Protein AF-A0A2G8XLL9-F1 (afdb_monomer)

Foldseek 3Di:
DDDQPAEFEFPAAAEDEADPVRQKHKYAYFPQQQDKPPPDFQWWAFDPVSPDIDGPVVVVFQKTKDKDFQPQDPVSDQLVPDPDRDRSGGIMMMMGTPDQAQAKTKTKMKRFDDDDDDDPDDDPPRRIHIYMYIRHHDDPDPDDDDPPPPPPPPDDDDDDDDDDDDDDDDYDDDDDDDD

Nearest PDB structures (foldseek):
  2wnk-assembly1_A  TM=8.299E-01  e=1.749E-07  Toxoplasma gondii RH
  4ncd-assembly1_A  TM=4.821E-01  e=9.951E-02  Escherichia coli P0301867.5
  4y2o-assembly1_A  TM=5.432E-01  e=2.900E-01  Escherichia coli ETEC H10407
  5zmj-assembly1_H  TM=3.444E-01  e=6.279E-01  Homo sapiens
  8gbx-assembly1_H  TM=3.142E-01  e=2.187E+00  Homo sapiens

Structure (mmCIF, N/CA/C/O backbone):
data_AF-A0A2G8XLL9-F1
#
_entry.id   AF-A0A2G8XLL9-F1
#
loop_
_atom_site.group_PDB
_atom_site.id
_atom_site.type_symbol
_atom_site.label_atom_id
_atom_site.label_alt_id
_atom_site.label_comp_id
_atom_site.label_asym_id
_atom_site.label_entity_id
_atom_site.label_seq_id
_atom_site.pdbx_PDB_ins_code
_atom_site.Cartn_x
_atom_site.Cartn_y
_atom_site.Cartn_z
_atom_site.occupancy
_atom_site.B_iso_or_equiv
_atom_site.auth_seq_id
_atom_site.auth_comp_id
_atom_site.auth_asym_id
_atom_site.auth_atom_id
_atom_site.pdbx_PDB_model_num
ATOM 1 N N . MET A 1 1 ? 16.300 10.369 9.093 1.00 34.97 1 MET A N 1
ATOM 2 C CA . MET A 1 1 ? 15.866 10.029 7.722 1.00 34.97 1 MET A CA 1
ATOM 3 C C . MET A 1 1 ? 15.146 8.696 7.801 1.00 34.97 1 MET A C 1
ATOM 5 O O . MET A 1 1 ? 15.740 7.753 8.305 1.00 34.97 1 MET A O 1
ATOM 9 N N . ALA A 1 2 ? 13.865 8.642 7.437 1.00 40.03 2 ALA A N 1
ATOM 10 C CA . ALA A 1 2 ? 13.130 7.381 7.370 1.00 40.03 2 ALA A CA 1
ATOM 11 C C . ALA A 1 2 ? 13.399 6.756 5.997 1.00 40.03 2 ALA A C 1
ATOM 13 O O . ALA A 1 2 ? 13.104 7.373 4.976 1.00 40.03 2 ALA A O 1
ATOM 14 N N . PHE A 1 3 ? 14.018 5.580 5.975 1.00 47.16 3 PHE A N 1
ATOM 15 C CA . PHE A 1 3 ? 14.201 4.809 4.750 1.00 47.16 3 PHE A CA 1
ATOM 16 C C . PHE A 1 3 ? 12.888 4.085 4.438 1.00 47.16 3 PHE A C 1
ATOM 18 O O . PHE A 1 3 ? 12.332 3.430 5.317 1.00 47.16 3 PHE A O 1
ATOM 25 N N . VAL A 1 4 ? 12.387 4.203 3.207 1.00 62.12 4 VAL A N 1
ATOM 26 C CA . VAL A 1 4 ? 11.278 3.370 2.720 1.00 62.12 4 VAL A CA 1
ATOM 27 C C . VAL A 1 4 ? 11.838 1.965 2.502 1.00 62.12 4 VAL A C 1
ATOM 29 O O . VAL A 1 4 ? 12.578 1.737 1.548 1.00 62.12 4 VAL A O 1
ATOM 32 N N . THR A 1 5 ? 11.552 1.037 3.414 1.00 71.44 5 THR A N 1
ATOM 33 C CA . THR A 1 5 ? 12.037 -0.355 3.339 1.00 71.44 5 THR A CA 1
ATOM 34 C C . THR A 1 5 ? 11.135 -1.254 2.499 1.00 71.44 5 THR A C 1
ATOM 36 O O . THR A 1 5 ? 11.551 -2.324 2.058 1.00 71.44 5 THR A O 1
ATOM 39 N N . ASP A 1 6 ? 9.907 -0.809 2.256 1.00 89.94 6 ASP A N 1
ATOM 40 C CA . ASP A 1 6 ? 8.856 -1.600 1.638 1.00 89.94 6 ASP A CA 1
ATOM 41 C C . ASP A 1 6 ? 8.817 -1.351 0.126 1.00 89.94 6 ASP A C 1
ATOM 43 O O . ASP A 1 6 ? 8.058 -0.532 -0.388 1.00 89.94 6 ASP A O 1
ATOM 47 N N . VAL A 1 7 ? 9.696 -2.047 -0.595 1.00 91.81 7 VAL A N 1
ATOM 48 C CA . VAL A 1 7 ? 9.767 -2.011 -2.063 1.00 91.81 7 VAL A CA 1
ATOM 49 C C . VAL A 1 7 ? 9.144 -3.284 -2.637 1.00 91.81 7 VAL A C 1
ATOM 51 O O . VAL A 1 7 ? 9.569 -4.386 -2.287 1.00 91.81 7 VAL A O 1
ATOM 54 N N . CYS A 1 8 ? 8.138 -3.136 -3.502 1.00 92.88 8 CYS A N 1
ATOM 55 C CA . CYS A 1 8 ? 7.451 -4.244 -4.169 1.00 92.88 8 CYS A CA 1
ATOM 56 C C . CYS A 1 8 ? 8.083 -4.503 -5.548 1.00 92.88 8 CYS A C 1
ATOM 58 O O . CYS A 1 8 ? 8.001 -3.650 -6.432 1.00 92.88 8 CYS A O 1
ATOM 60 N N . THR A 1 9 ? 8.697 -5.673 -5.726 1.00 91.50 9 THR A N 1
ATOM 61 C CA . THR A 1 9 ? 9.384 -6.111 -6.958 1.00 91.50 9 THR A CA 1
ATOM 62 C C . THR A 1 9 ? 8.634 -7.280 -7.578 1.00 91.50 9 THR A C 1
ATOM 64 O O . THR A 1 9 ? 8.089 -8.110 -6.848 1.00 91.50 9 THR A O 1
ATOM 67 N N . ILE A 1 10 ? 8.601 -7.385 -8.907 1.00 88.94 10 ILE A N 1
ATOM 68 C CA . ILE A 1 10 ? 7.834 -8.431 -9.594 1.00 88.94 10 ILE A CA 1
ATOM 69 C C . ILE A 1 10 ? 8.186 -9.832 -9.092 1.00 88.94 10 ILE A C 1
ATOM 71 O O . ILE A 1 10 ? 9.351 -10.222 -9.023 1.00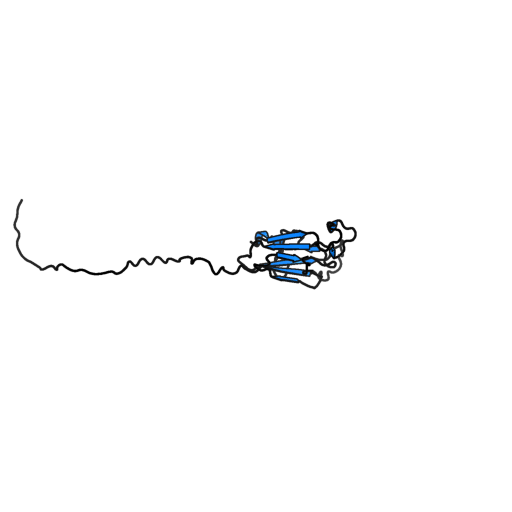 88.94 10 ILE A O 1
ATOM 75 N N . GLY A 1 11 ? 7.154 -10.620 -8.775 1.00 86.06 11 GLY A N 1
ATOM 76 C CA . GLY A 1 11 ? 7.318 -11.974 -8.244 1.00 86.06 11 GLY A CA 1
ATOM 77 C C . GLY A 1 11 ? 7.828 -12.032 -6.799 1.00 86.06 11 GLY A C 1
ATOM 78 O O . GLY A 1 11 ? 8.076 -13.128 -6.297 1.00 86.06 11 GLY A O 1
ATOM 79 N N . ASN A 1 12 ? 7.979 -10.888 -6.122 1.00 90.25 12 ASN A N 1
ATOM 80 C CA . ASN A 1 12 ? 8.308 -10.792 -4.702 1.00 90.25 12 ASN A CA 1
ATOM 81 C C . ASN A 1 12 ? 7.227 -10.016 -3.944 1.00 90.25 12 ASN A C 1
ATOM 83 O O . ASN A 1 12 ? 7.410 -8.851 -3.591 1.00 90.25 12 ASN A O 1
ATOM 87 N N . ASP A 1 13 ? 6.112 -10.691 -3.672 1.00 92.56 13 ASP A N 1
ATOM 88 C CA . ASP A 1 13 ? 5.021 -10.135 -2.875 1.00 92.56 13 ASP A CA 1
ATOM 89 C C . ASP A 1 13 ? 5.508 -9.643 -1.504 1.00 92.56 13 ASP A C 1
ATOM 91 O O . ASP A 1 13 ? 6.376 -10.240 -0.855 1.00 92.56 13 ASP A O 1
ATOM 95 N N . LYS A 1 14 ? 4.900 -8.553 -1.039 1.00 94.38 14 LYS A N 1
ATOM 96 C CA . LYS A 1 14 ? 5.156 -7.946 0.266 1.00 94.38 14 LYS A CA 1
ATOM 97 C C . LYS A 1 14 ? 3.905 -7.991 1.121 1.00 94.38 14 LYS A C 1
ATOM 99 O O . LYS A 1 14 ? 2.775 -7.986 0.636 1.00 94.38 14 LYS A O 1
ATOM 104 N N . SER A 1 15 ? 4.099 -8.055 2.429 1.00 95.12 15 SER A N 1
ATOM 105 C CA . SER A 1 15 ? 3.001 -8.038 3.385 1.00 95.12 15 SER A CA 1
ATOM 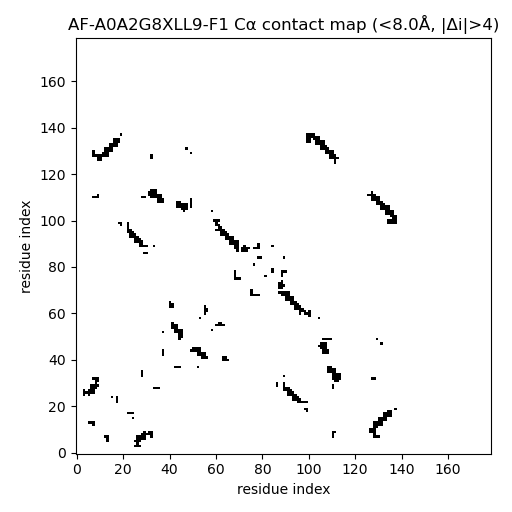106 C C . SER A 1 15 ? 3.426 -7.301 4.639 1.00 95.12 15 SER A C 1
ATOM 108 O O . SER A 1 15 ? 4.492 -7.566 5.190 1.00 95.12 15 SER A O 1
ATOM 110 N N . VAL A 1 16 ? 2.573 -6.394 5.095 1.00 95.25 16 VAL A N 1
ATOM 111 C CA . VAL A 1 16 ? 2.769 -5.617 6.317 1.00 95.25 16 VAL A CA 1
ATOM 112 C C . VAL A 1 16 ? 1.528 -5.719 7.191 1.00 95.25 16 VAL A C 1
ATOM 114 O O . VAL A 1 16 ? 0.411 -5.877 6.701 1.00 95.25 16 VAL A O 1
ATOM 117 N N . THR A 1 17 ? 1.714 -5.631 8.504 1.00 95.56 17 THR A N 1
ATOM 118 C CA . THR A 1 17 ? 0.608 -5.575 9.465 1.00 95.56 17 THR A CA 1
ATOM 119 C C . THR A 1 17 ? 0.722 -4.294 10.271 1.00 95.56 17 THR A C 1
ATOM 121 O O . THR A 1 17 ? 1.729 -4.068 10.943 1.00 95.56 17 THR A O 1
ATOM 124 N N . LEU A 1 18 ? -0.308 -3.453 10.195 1.00 94.56 18 LEU A N 1
ATOM 125 C CA . LEU A 1 18 ? -0.380 -2.222 10.976 1.00 94.56 18 LEU A CA 1
ATOM 126 C C . LEU A 1 18 ? -0.652 -2.539 12.447 1.00 94.56 18 LEU A C 1
ATOM 128 O O . LEU A 1 18 ? -1.086 -3.632 12.805 1.00 94.56 18 LEU A O 1
ATOM 132 N N . ASN A 1 19 ? -0.420 -1.573 13.324 1.00 90.50 19 ASN A N 1
ATOM 133 C CA . ASN A 1 19 ? -0.784 -1.683 14.733 1.00 90.50 19 ASN A CA 1
ATOM 134 C C . ASN A 1 19 ? -1.131 -0.304 15.310 1.00 90.50 19 ASN A C 1
ATOM 136 O O . ASN A 1 19 ? -1.100 0.701 14.607 1.00 90.50 19 ASN A O 1
ATOM 140 N N . SER A 1 20 ? -1.478 -0.248 16.597 1.00 84.94 20 SER A N 1
ATOM 141 C CA . SER A 1 20 ? -1.877 1.000 17.262 1.00 84.94 20 SER A CA 1
ATOM 142 C C . SER A 1 20 ? -0.764 2.048 17.350 1.00 84.94 20 SER A C 1
ATOM 144 O O . SER A 1 20 ? -1.063 3.225 17.507 1.00 84.94 20 SER A O 1
ATOM 146 N N . THR A 1 21 ? 0.500 1.630 17.281 1.00 85.94 21 THR A N 1
ATOM 147 C CA . THR A 1 21 ? 1.680 2.505 17.374 1.00 85.94 21 THR A CA 1
ATOM 148 C C . THR A 1 21 ? 2.235 2.864 15.990 1.00 85.94 21 THR A C 1
ATOM 150 O O . THR A 1 21 ? 2.879 3.894 15.829 1.00 85.94 21 THR A O 1
ATOM 153 N N . SER A 1 22 ? 1.972 2.027 14.984 1.00 88.25 22 SER A N 1
ATOM 154 C CA . SER A 1 22 ? 2.314 2.233 13.576 1.00 88.25 22 SER A CA 1
ATOM 155 C C . SER A 1 22 ? 1.077 1.975 12.723 1.00 88.25 22 SER A C 1
ATOM 157 O O . SER A 1 22 ? 0.888 0.896 12.157 1.00 88.25 22 SER A O 1
ATOM 159 N N . ASN A 1 23 ? 0.209 2.980 12.667 1.00 92.81 23 ASN A N 1
ATOM 160 C CA . ASN A 1 23 ? -1.056 2.986 11.931 1.00 92.81 23 ASN A CA 1
ATOM 161 C C . ASN A 1 23 ? -0.888 3.366 10.447 1.00 92.81 23 ASN A C 1
ATOM 163 O O . ASN A 1 23 ? -1.877 3.578 9.747 1.00 92.81 23 ASN A O 1
ATOM 167 N N . LYS A 1 24 ? 0.355 3.465 9.974 1.00 93.94 24 LYS A N 1
ATOM 168 C CA . LYS A 1 24 ? 0.696 3.800 8.595 1.00 93.94 24 LYS A CA 1
ATOM 169 C C . LYS A 1 24 ? 1.807 2.910 8.062 1.00 93.94 24 LYS A C 1
ATOM 171 O O . LYS A 1 24 ? 2.640 2.425 8.830 1.00 93.94 24 LYS A O 1
ATOM 176 N N . VAL A 1 25 ? 1.830 2.753 6.746 1.00 94.50 25 VAL A N 1
ATOM 177 C CA . VAL A 1 25 ? 2.926 2.153 5.988 1.00 94.50 25 VAL A CA 1
ATOM 178 C C . VAL A 1 25 ? 3.227 3.020 4.777 1.00 94.50 25 VAL A C 1
ATOM 180 O O . VAL A 1 25 ? 2.323 3.562 4.143 1.00 94.50 25 VAL A O 1
ATOM 183 N N . THR A 1 26 ? 4.508 3.128 4.454 1.00 93.88 26 THR A N 1
ATOM 184 C CA . THR A 1 26 ? 4.992 3.812 3.265 1.00 93.88 26 THR A CA 1
ATOM 185 C C . THR A 1 26 ? 5.730 2.790 2.414 1.00 93.88 26 THR A C 1
ATOM 187 O O . THR A 1 26 ? 6.669 2.167 2.901 1.00 93.88 26 THR A O 1
ATOM 190 N N . PHE A 1 27 ? 5.311 2.613 1.166 1.00 93.31 27 PHE A N 1
ATOM 191 C CA . PHE A 1 27 ? 5.859 1.621 0.246 1.00 93.31 27 PHE A CA 1
ATOM 192 C C . PHE A 1 27 ? 6.042 2.214 -1.151 1.00 93.31 27 PHE A C 1
ATOM 194 O O . PHE A 1 27 ? 5.510 3.277 -1.464 1.00 93.31 27 PHE A O 1
ATOM 201 N N . ARG A 1 28 ? 6.800 1.537 -2.009 1.00 91.50 28 ARG A N 1
ATOM 202 C CA . ARG A 1 28 ? 6.953 1.927 -3.417 1.00 91.50 28 ARG A CA 1
ATOM 203 C C . ARG A 1 28 ? 6.981 0.711 -4.325 1.00 91.50 28 ARG A C 1
ATOM 205 O O . ARG A 1 28 ? 7.390 -0.376 -3.910 1.00 91.50 28 ARG A O 1
ATOM 212 N N . CYS A 1 29 ? 6.605 0.918 -5.575 1.00 91.69 29 CYS A N 1
ATOM 213 C CA . CYS A 1 29 ? 6.872 -0.055 -6.617 1.00 91.69 29 CYS A CA 1
ATOM 214 C C . CYS A 1 29 ? 8.337 0.039 -7.072 1.00 91.69 29 CYS A C 1
ATOM 216 O O . CYS A 1 29 ? 8.926 1.121 -7.072 1.00 91.69 29 CYS A O 1
ATOM 218 N N . ALA A 1 30 ? 8.947 -1.098 -7.402 1.00 89.75 30 ALA A N 1
ATOM 219 C CA . ALA A 1 30 ? 10.280 -1.142 -7.994 1.00 89.75 30 ALA A CA 1
ATOM 220 C C . ALA A 1 30 ? 10.250 -0.713 -9.470 1.00 89.75 30 ALA A C 1
ATOM 222 O O . ALA A 1 30 ? 9.190 -0.631 -10.086 1.00 89.75 30 ALA A O 1
ATOM 223 N N . SER A 1 31 ? 11.425 -0.463 -10.046 1.00 86.44 31 SER A N 1
ATOM 224 C CA . SER A 1 31 ? 11.580 -0.054 -11.449 1.00 86.44 31 SER A CA 1
ATOM 225 C C . SER A 1 31 ? 11.054 -1.079 -12.453 1.00 86.44 31 SER A C 1
ATOM 227 O O . SER A 1 31 ? 10.610 -0.716 -13.538 1.00 86.44 31 SER A O 1
ATOM 229 N N . ASP A 1 32 ? 11.050 -2.359 -12.086 1.00 83.56 32 ASP A N 1
ATOM 230 C CA . ASP A 1 32 ? 10.486 -3.432 -12.896 1.00 83.56 32 ASP A CA 1
ATOM 231 C C . ASP A 1 32 ? 8.957 -3.537 -12.794 1.00 83.56 32 ASP A C 1
ATOM 233 O O . ASP A 1 32 ? 8.381 -4.328 -13.534 1.00 83.56 32 ASP A O 1
ATOM 237 N N . ALA A 1 33 ? 8.315 -2.756 -11.917 1.00 82.75 33 ALA A N 1
ATOM 238 C CA . ALA A 1 33 ? 6.892 -2.798 -11.575 1.00 82.75 33 ALA A CA 1
ATOM 239 C C . ALA A 1 33 ? 6.305 -1.391 -11.332 1.00 82.75 33 ALA A C 1
ATOM 241 O O . ALA A 1 33 ? 5.431 -1.241 -10.485 1.00 82.75 33 ALA A O 1
ATOM 242 N N . ASP A 1 34 ? 6.819 -0.368 -12.011 1.00 83.81 34 ASP A N 1
ATOM 243 C CA . ASP A 1 34 ? 6.729 1.062 -11.661 1.00 83.81 34 ASP A CA 1
ATOM 244 C C . ASP A 1 34 ? 5.327 1.681 -11.485 1.00 83.81 34 ASP A C 1
ATOM 246 O O . ASP A 1 34 ? 5.219 2.820 -11.029 1.00 83.81 34 ASP A O 1
ATOM 250 N N . THR A 1 35 ? 4.256 0.963 -11.819 1.00 85.75 35 THR A N 1
ATOM 251 C CA . THR A 1 35 ? 2.884 1.468 -11.792 1.00 85.75 35 THR A CA 1
ATOM 252 C C . THR A 1 35 ? 2.066 0.787 -10.696 1.00 85.75 35 THR A C 1
ATOM 254 O O . THR A 1 35 ? 1.940 -0.439 -10.671 1.00 85.75 35 THR A O 1
ATOM 257 N N . LEU A 1 36 ? 1.442 1.576 -9.816 1.00 90.94 36 LEU A N 1
ATOM 258 C CA . LEU A 1 36 ? 0.499 1.068 -8.819 1.00 90.94 36 LEU A CA 1
ATOM 259 C C . LEU A 1 36 ? -0.895 0.842 -9.423 1.00 90.94 36 LEU A C 1
ATOM 261 O O . LEU A 1 36 ? -1.434 1.682 -10.140 1.00 90.94 36 LEU A O 1
ATOM 265 N N . SER A 1 37 ? -1.508 -0.280 -9.067 1.00 88.06 37 SER A N 1
ATOM 266 C CA . SER A 1 37 ? -2.904 -0.610 -9.327 1.00 88.06 37 SER A CA 1
ATOM 267 C C . SER A 1 37 ? -3.630 -0.877 -8.000 1.00 88.06 37 SER A C 1
ATOM 269 O O . SER A 1 37 ? -3.142 -1.642 -7.162 1.00 88.06 37 SER A O 1
ATOM 271 N N . THR A 1 38 ? -4.801 -0.289 -7.757 1.00 84.06 38 THR A N 1
ATOM 272 C CA . THR A 1 38 ? -5.588 0.597 -8.639 1.00 84.06 38 THR A CA 1
ATOM 273 C C . THR A 1 38 ? -4.990 2.004 -8.767 1.00 84.06 38 THR A C 1
ATOM 275 O O . THR A 1 38 ? -4.383 2.506 -7.829 1.00 84.06 38 THR A O 1
ATOM 278 N N . ILE A 1 39 ? -5.188 2.671 -9.913 1.00 83.88 39 ILE A N 1
ATOM 279 C CA . ILE A 1 39 ? -4.733 4.066 -10.107 1.00 83.88 39 ILE A CA 1
ATOM 280 C C . ILE A 1 39 ? -5.601 5.090 -9.356 1.00 83.88 39 ILE A C 1
ATOM 282 O O . ILE A 1 39 ? -5.190 6.227 -9.157 1.00 83.88 39 ILE A O 1
ATOM 286 N N . ASN A 1 40 ? -6.817 4.700 -8.956 1.00 90.19 40 ASN A N 1
ATOM 287 C CA . ASN A 1 40 ? -7.673 5.505 -8.096 1.00 90.19 40 ASN A CA 1
ATOM 288 C C . ASN A 1 40 ? -7.281 5.265 -6.631 1.00 90.19 40 ASN A C 1
ATOM 290 O O . ASN A 1 40 ? -7.422 4.149 -6.133 1.00 90.19 40 ASN A O 1
ATOM 294 N N . PHE A 1 41 ? -6.810 6.307 -5.943 1.00 92.31 41 PHE A N 1
ATOM 295 C CA . PHE A 1 41 ? -6.349 6.221 -4.551 1.00 92.31 41 PHE A CA 1
ATOM 296 C C . PHE A 1 41 ? -7.483 6.128 -3.519 1.00 92.31 41 PHE A C 1
ATOM 298 O O . PHE A 1 41 ? -7.230 5.891 -2.340 1.00 92.31 41 PHE A O 1
ATOM 305 N N . GLU A 1 42 ? -8.737 6.273 -3.949 1.00 93.81 42 GLU A N 1
ATOM 306 C CA . GLU A 1 42 ? -9.913 5.964 -3.127 1.00 93.81 42 GLU A CA 1
ATOM 307 C C . GLU A 1 42 ? -10.303 4.477 -3.194 1.00 93.81 42 GLU A C 1
ATOM 309 O O . GLU A 1 42 ? -11.264 4.055 -2.543 1.00 93.81 42 GLU A O 1
ATOM 314 N N . GLU A 1 43 ? -9.572 3.675 -3.970 1.00 94.69 43 GLU A N 1
ATOM 315 C CA . GLU A 1 43 ? -9.809 2.250 -4.185 1.00 94.69 43 GLU A CA 1
ATOM 316 C C . GLU A 1 43 ? -8.632 1.395 -3.704 1.00 94.69 43 GLU A C 1
ATOM 318 O O . GLU A 1 43 ? -7.501 1.854 -3.575 1.00 94.69 43 GLU A O 1
ATOM 323 N N . ALA A 1 44 ? -8.922 0.126 -3.430 1.00 94.69 44 ALA A N 1
ATOM 324 C CA . ALA A 1 44 ? -7.950 -0.913 -3.123 1.00 94.69 44 ALA A CA 1
ATOM 325 C C . ALA A 1 44 ? -8.462 -2.271 -3.619 1.00 94.69 44 ALA A C 1
ATOM 327 O O . ALA A 1 44 ? -9.610 -2.402 -4.048 1.00 94.69 44 ALA A O 1
ATOM 328 N N . LEU A 1 45 ? -7.633 -3.309 -3.520 1.00 94.94 45 LEU A N 1
ATOM 329 C CA . LEU A 1 45 ? -8.033 -4.687 -3.799 1.00 94.94 45 LEU A CA 1
ATOM 330 C C . LEU A 1 45 ? -8.299 -5.425 -2.484 1.00 94.94 45 LEU A C 1
ATOM 332 O O . LEU A 1 45 ? -7.544 -5.304 -1.518 1.00 94.94 45 LEU A O 1
ATOM 336 N N . ARG A 1 46 ? -9.384 -6.194 -2.425 1.00 93.06 46 ARG A N 1
ATOM 337 C CA . ARG A 1 46 ? -9.808 -6.892 -1.209 1.00 93.06 46 ARG A CA 1
ATOM 338 C C . ARG A 1 46 ? -9.071 -8.218 -1.023 1.00 93.06 46 ARG A C 1
ATOM 340 O O . ARG A 1 46 ? -9.011 -9.032 -1.946 1.00 93.06 46 ARG A O 1
ATOM 347 N N . GLY A 1 47 ? -8.629 -8.470 0.210 1.00 90.12 47 GLY A N 1
ATOM 348 C CA . GLY A 1 47 ? -8.114 -9.766 0.653 1.00 90.12 47 GLY A CA 1
ATOM 349 C C . GLY A 1 47 ? -6.764 -10.154 0.048 1.00 90.12 47 GLY A C 1
ATOM 350 O O . GLY A 1 47 ? -6.130 -9.387 -0.673 1.00 90.12 47 GLY A O 1
ATOM 351 N N . ASP A 1 48 ? -6.330 -11.380 0.337 1.00 88.00 48 ASP A N 1
ATOM 352 C CA . ASP A 1 48 ? -5.009 -11.879 -0.063 1.00 88.00 48 ASP A CA 1
ATOM 353 C C . ASP A 1 48 ? -4.878 -12.144 -1.571 1.00 88.00 48 ASP A C 1
ATOM 355 O O . ASP A 1 48 ? -3.778 -12.077 -2.125 1.00 88.00 48 ASP A O 1
ATOM 359 N N . GLY A 1 49 ? -5.989 -12.443 -2.251 1.00 86.31 49 GLY A N 1
ATOM 360 C CA . GLY A 1 49 ? -6.006 -12.697 -3.697 1.00 86.31 49 GLY A CA 1
ATOM 361 C C . GLY A 1 49 ? -5.660 -11.454 -4.520 1.00 86.31 49 GLY A C 1
ATOM 362 O O . GLY A 1 49 ? -4.945 -11.554 -5.519 1.00 86.31 49 GLY A O 1
ATOM 363 N N . CYS A 1 50 ? -6.05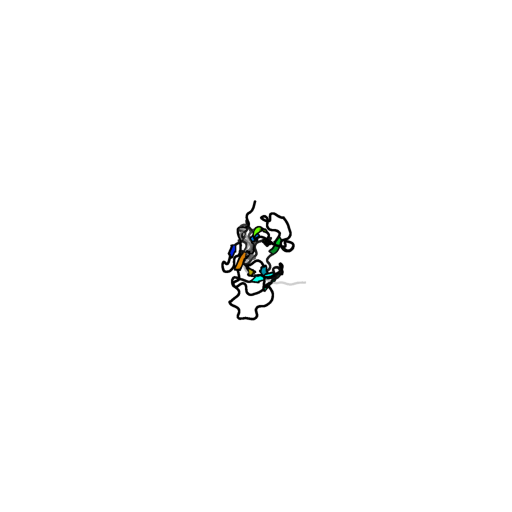0 -10.276 -4.019 1.00 90.44 50 CYS A N 1
ATOM 364 C CA . CYS A 1 50 ? -5.898 -8.985 -4.686 1.00 90.44 50 CYS A CA 1
ATOM 365 C C . CYS A 1 50 ? -6.680 -8.894 -6.012 1.00 90.44 50 CYS A C 1
ATOM 367 O O . CYS A 1 50 ? -6.192 -8.316 -6.978 1.00 90.44 50 CYS A O 1
ATOM 369 N N . ASP A 1 51 ? -7.880 -9.473 -6.088 1.00 87.62 51 ASP A N 1
ATOM 370 C CA . ASP A 1 51 ? -8.600 -9.621 -7.368 1.00 87.62 51 ASP A CA 1
ATOM 371 C C . ASP A 1 51 ? -9.907 -8.822 -7.450 1.00 87.62 51 ASP A C 1
ATOM 373 O O . ASP A 1 51 ? -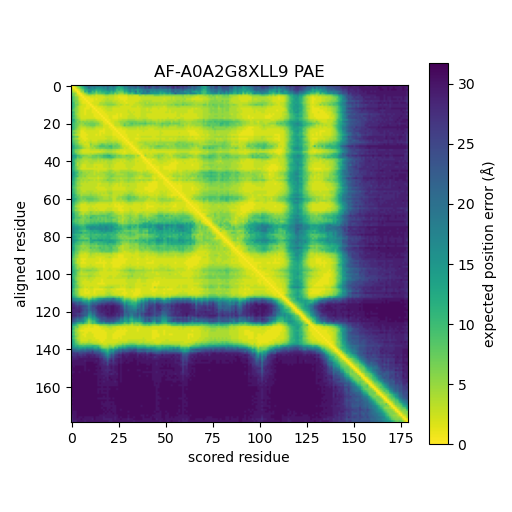10.435 -8.613 -8.539 1.00 87.62 51 ASP A O 1
ATOM 377 N N . GLN A 1 52 ? -10.421 -8.339 -6.316 1.00 91.88 52 GLN A N 1
ATOM 378 C CA . GLN A 1 52 ? -11.664 -7.574 -6.260 1.00 91.88 52 GLN A CA 1
ATOM 379 C C . GLN A 1 52 ? -11.398 -6.132 -5.836 1.00 91.88 52 GLN A C 1
ATOM 381 O O . GLN A 1 52 ? -11.021 -5.892 -4.689 1.00 91.88 52 GLN A O 1
ATOM 386 N N . THR A 1 53 ? -11.664 -5.178 -6.727 1.00 94.44 53 THR A N 1
ATOM 387 C CA . THR A 1 53 ? -11.630 -3.748 -6.399 1.00 94.44 53 THR A CA 1
ATOM 388 C C . THR A 1 53 ? -12.741 -3.379 -5.417 1.00 94.44 53 THR A C 1
ATOM 390 O O . THR A 1 53 ? -13.887 -3.812 -5.555 1.00 94.44 53 THR A O 1
ATOM 393 N N . VAL A 1 54 ? -12.398 -2.564 -4.424 1.00 94.81 54 VAL A N 1
ATOM 394 C CA . VAL A 1 54 ? -13.290 -2.020 -3.396 1.00 94.81 54 VAL A CA 1
ATOM 395 C C . VAL A 1 54 ? -12.930 -0.565 -3.118 1.00 94.81 54 VAL A C 1
ATOM 397 O O . VAL A 1 54 ? -11.760 -0.197 -3.185 1.00 94.81 54 VAL A O 1
ATOM 400 N N . LYS A 1 55 ? -13.914 0.261 -2.756 1.00 94.94 55 LYS A N 1
ATOM 401 C CA . LYS A 1 55 ? -13.647 1.625 -2.285 1.00 94.94 55 LYS A CA 1
ATOM 402 C C . LYS A 1 55 ? -13.214 1.598 -0.828 1.00 94.94 55 LYS A C 1
ATOM 404 O O . LYS A 1 55 ? -13.817 0.894 -0.017 1.00 94.94 55 LYS A O 1
ATOM 409 N N . LEU A 1 56 ? -12.233 2.417 -0.468 1.00 93.31 56 LEU A N 1
ATOM 410 C CA . LEU A 1 56 ? -11.765 2.540 0.914 1.00 93.31 56 LEU A CA 1
ATOM 411 C C . LEU A 1 56 ? -12.894 2.975 1.861 1.00 93.31 56 LEU A C 1
ATOM 413 O O . LEU A 1 56 ? -13.012 2.439 2.963 1.00 93.31 56 LEU A O 1
ATOM 417 N N . ALA A 1 57 ? -13.780 3.864 1.400 1.00 91.56 57 ALA A N 1
ATOM 418 C CA . ALA A 1 57 ? -14.941 4.326 2.162 1.00 91.56 57 ALA A CA 1
ATOM 419 C C . ALA A 1 57 ? -15.923 3.192 2.531 1.00 91.56 57 ALA A C 1
ATOM 421 O O . ALA A 1 57 ? -16.488 3.195 3.627 1.00 91.56 57 ALA A O 1
ATOM 422 N N . ASP A 1 58 ? -16.084 2.188 1.662 1.00 92.31 58 ASP A N 1
ATOM 423 C CA . ASP A 1 58 ? -17.029 1.080 1.870 1.00 92.31 58 ASP A CA 1
ATOM 424 C C . ASP A 1 58 ? -16.524 0.070 2.910 1.00 92.31 58 ASP A C 1
ATOM 426 O O . ASP A 1 58 ? -17.303 -0.673 3.513 1.00 92.31 58 ASP A O 1
ATOM 430 N N . LEU A 1 59 ? -15.214 0.055 3.167 1.00 88.19 59 LEU A N 1
ATOM 431 C CA . LEU A 1 59 ? -14.588 -0.855 4.124 1.00 88.19 59 LEU A CA 1
ATOM 432 C C . LEU A 1 59 ? -14.792 -0.427 5.577 1.00 88.19 59 LEU A C 1
ATOM 434 O O . LEU A 1 59 ? -14.364 -1.137 6.485 1.00 88.19 59 LEU A O 1
ATOM 438 N N . LYS A 1 60 ? -15.424 0.733 5.815 1.00 86.62 60 LYS A N 1
ATOM 439 C CA . LYS A 1 60 ? -15.549 1.347 7.150 1.00 86.62 60 LYS A CA 1
ATOM 440 C C . LYS A 1 60 ? -14.189 1.493 7.845 1.00 86.62 60 LYS A C 1
ATOM 442 O O . LYS A 1 60 ? -14.098 1.511 9.073 1.00 86.62 60 LYS A O 1
ATOM 447 N N . LEU A 1 61 ? -13.135 1.597 7.041 1.00 85.88 61 LEU A N 1
ATOM 448 C CA . LEU A 1 61 ? -11.793 1.947 7.452 1.00 85.88 61 LEU A CA 1
ATOM 449 C C . LEU A 1 61 ? -11.675 3.454 7.266 1.00 85.88 61 LEU A C 1
ATOM 451 O O . LEU A 1 61 ? -11.901 3.957 6.169 1.00 85.88 61 LEU A O 1
ATOM 455 N N . SER A 1 62 ? -11.321 4.191 8.316 1.00 87.75 62 SER A N 1
ATOM 456 C CA . SER A 1 62 ? -10.938 5.603 8.190 1.00 87.75 62 SER A CA 1
ATOM 457 C C . SER A 1 62 ? -9.539 5.695 7.573 1.00 87.75 62 SER A C 1
ATOM 459 O O . SER A 1 62 ? -8.596 6.123 8.235 1.00 87.75 62 SER A O 1
ATOM 461 N N . ALA A 1 63 ? -9.405 5.173 6.354 1.00 93.88 63 ALA A N 1
ATOM 462 C CA . ALA A 1 63 ? -8.153 4.971 5.651 1.00 93.88 63 ALA A CA 1
ATOM 463 C C . ALA A 1 63 ? -7.968 5.982 4.523 1.00 93.88 63 ALA A C 1
ATOM 465 O O . ALA A 1 63 ? -8.940 6.421 3.907 1.00 93.88 63 ALA A O 1
ATOM 466 N N . SER A 1 64 ? -6.714 6.283 4.216 1.00 95.50 64 SER A N 1
ATOM 467 C CA . SER A 1 64 ? -6.315 7.039 3.036 1.00 95.50 64 SER A CA 1
ATOM 468 C C . SER A 1 64 ? -5.087 6.407 2.394 1.00 95.50 64 SER A C 1
ATOM 470 O O . SER A 1 64 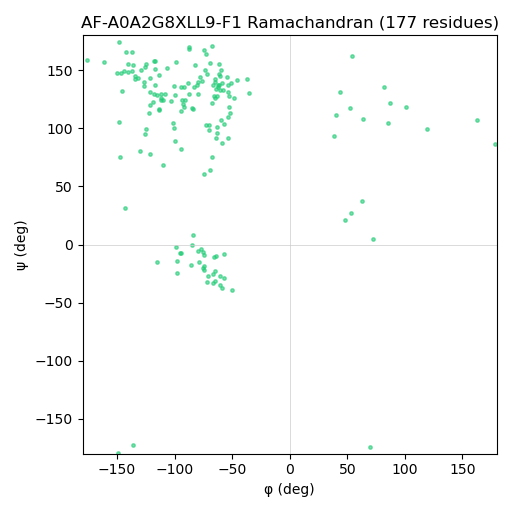? -4.241 5.818 3.071 1.00 95.50 64 SER A O 1
ATOM 472 N N . LEU A 1 65 ? -4.997 6.542 1.074 1.00 96.06 65 LEU A N 1
ATOM 473 C CA . LEU A 1 65 ? -3.784 6.303 0.313 1.00 96.06 65 LEU A CA 1
ATOM 474 C C . LEU A 1 65 ? -3.385 7.619 -0.347 1.00 96.06 65 LEU A C 1
ATOM 476 O O . LEU A 1 65 ? -4.210 8.271 -0.985 1.00 96.06 65 LEU A O 1
ATOM 480 N N . VAL A 1 66 ? -2.127 8.009 -0.189 1.00 93.94 66 VAL A N 1
ATOM 481 C CA . VAL A 1 66 ? -1.574 9.188 -0.856 1.00 93.94 66 VAL A CA 1
ATOM 482 C C . VAL A 1 66 ? -0.311 8.820 -1.608 1.00 93.94 66 VAL A C 1
ATOM 484 O O . VAL A 1 66 ? 0.523 8.062 -1.110 1.00 93.94 66 VAL A O 1
ATOM 487 N N . GLU A 1 67 ? -0.167 9.383 -2.798 1.00 91.44 67 GLU A N 1
ATOM 488 C CA . GLU A 1 67 ? 1.088 9.382 -3.533 1.00 91.44 67 GLU A CA 1
ATOM 489 C C . GLU A 1 67 ? 1.924 10.597 -3.122 1.00 91.44 67 GLU A C 1
ATOM 491 O O . GLU A 1 67 ? 1.411 11.703 -2.940 1.00 91.44 67 GLU A O 1
ATOM 496 N N . GLY A 1 68 ? 3.225 10.388 -2.971 1.00 87.94 68 GLY A N 1
ATOM 497 C CA . GLY A 1 68 ? 4.190 11.427 -2.668 1.00 87.94 68 GLY A CA 1
ATOM 498 C C . GLY A 1 68 ? 5.502 11.214 -3.407 1.00 87.94 68 GLY A C 1
ATOM 499 O O . GLY A 1 68 ? 5.799 10.138 -3.932 1.00 87.94 68 GLY A O 1
ATOM 500 N N . MET A 1 69 ? 6.314 12.267 -3.417 1.00 84.31 69 MET A N 1
ATOM 501 C CA . MET A 1 69 ? 7.688 12.195 -3.900 1.00 84.31 69 MET A CA 1
ATOM 502 C C . MET A 1 69 ? 8.510 11.269 -3.003 1.00 84.31 69 MET A C 1
ATOM 504 O O . MET A 1 69 ? 8.367 11.272 -1.777 1.00 84.31 69 MET A O 1
ATOM 508 N N . SER A 1 70 ? 9.405 10.500 -3.614 1.00 80.56 70 SER A N 1
ATOM 509 C CA . SER A 1 70 ? 10.379 9.716 -2.866 1.00 80.56 70 SER A CA 1
ATOM 510 C C . SER A 1 70 ? 11.339 10.643 -2.121 1.00 80.56 70 SER A C 1
ATOM 512 O O . SER A 1 70 ? 11.989 11.502 -2.715 1.00 80.56 70 SER A O 1
ATOM 514 N N . ALA A 1 71 ? 11.491 10.414 -0.814 1.00 78.75 71 ALA A N 1
ATOM 515 C CA . ALA A 1 71 ? 12.466 11.117 0.024 1.00 78.75 71 ALA A CA 1
ATOM 516 C C . ALA A 1 71 ? 13.929 10.841 -0.376 1.00 78.75 71 ALA A C 1
ATOM 518 O O . ALA A 1 71 ? 14.843 11.467 0.159 1.00 78.75 71 ALA A O 1
ATOM 519 N N . LEU A 1 72 ? 14.153 9.877 -1.274 1.00 76.12 72 LEU A N 1
ATOM 520 C CA . LEU A 1 72 ? 15.463 9.540 -1.822 1.00 76.12 72 LEU A CA 1
ATOM 521 C C . LEU A 1 72 ? 15.741 10.251 -3.154 1.00 76.12 72 LEU A C 1
ATOM 523 O O . LEU A 1 72 ? 16.857 10.139 -3.657 1.00 76.12 72 LEU A O 1
ATOM 527 N N . SER A 1 73 ? 14.761 10.956 -3.731 1.00 78.75 73 SER A N 1
ATOM 528 C CA . SER A 1 73 ? 14.951 11.681 -4.988 1.00 78.75 73 SER A CA 1
ATOM 529 C C . SER A 1 73 ? 15.972 12.802 -4.802 1.00 78.75 73 SER A C 1
ATOM 531 O O . SER A 1 73 ? 15.832 13.659 -3.930 1.00 78.75 73 SER A O 1
ATOM 533 N N . ALA A 1 74 ? 16.999 12.818 -5.651 1.00 75.75 74 ALA A N 1
ATOM 534 C CA . ALA A 1 74 ? 18.016 13.867 -5.642 1.00 75.75 74 ALA A CA 1
ATOM 535 C C . ALA A 1 74 ? 17.503 15.190 -6.234 1.00 75.75 74 ALA A C 1
ATOM 537 O O . ALA A 1 74 ? 18.062 16.252 -5.961 1.00 75.75 74 ALA A O 1
ATOM 538 N N . THR A 1 75 ? 16.457 15.131 -7.061 1.00 72.44 75 THR A N 1
ATOM 539 C CA . THR A 1 75 ? 15.965 16.281 -7.828 1.00 72.44 75 THR A CA 1
ATOM 540 C C . THR A 1 75 ? 14.775 16.974 -7.168 1.00 72.44 75 THR A C 1
ATOM 542 O O . THR A 1 75 ? 14.452 18.095 -7.553 1.00 72.44 75 THR A O 1
ATOM 545 N N . ASN A 1 76 ? 14.129 16.339 -6.175 1.00 67.62 76 ASN A N 1
ATOM 546 C CA . ASN A 1 76 ? 12.830 16.757 -5.618 1.00 67.62 76 ASN A CA 1
ATOM 547 C C . ASN A 1 76 ? 11.778 17.056 -6.707 1.00 67.62 76 ASN A C 1
ATOM 549 O O . ASN A 1 76 ? 10.829 17.808 -6.482 1.00 67.62 76 ASN A O 1
ATOM 553 N N . ALA A 1 77 ? 11.972 16.514 -7.909 1.00 66.81 77 ALA A N 1
ATOM 554 C CA . ALA A 1 77 ? 11.076 16.720 -9.025 1.00 66.81 77 ALA A CA 1
ATOM 555 C C . ALA A 1 77 ? 9.899 15.751 -8.915 1.00 66.81 77 ALA A C 1
ATOM 557 O O . ALA A 1 77 ? 9.997 14.671 -8.330 1.00 66.81 77 ALA A O 1
ATOM 558 N N . VAL A 1 78 ? 8.767 16.135 -9.503 1.00 69.69 78 VAL A N 1
ATOM 559 C CA . VAL A 1 78 ? 7.631 15.222 -9.639 1.00 69.69 78 VAL A CA 1
ATOM 560 C C . VAL A 1 78 ? 8.077 14.056 -10.536 1.00 69.69 78 VAL A C 1
ATOM 562 O O . VAL A 1 78 ? 8.552 14.331 -11.640 1.00 69.69 78 VAL A O 1
ATOM 565 N N . PRO A 1 79 ? 7.904 12.785 -10.118 1.00 69.19 79 PRO A N 1
ATOM 566 C CA . PRO A 1 79 ? 8.400 11.616 -10.854 1.00 69.19 79 PRO A CA 1
ATOM 567 C C . PRO A 1 79 ? 8.016 11.618 -12.342 1.00 69.19 79 PRO A C 1
ATOM 569 O O . PRO A 1 79 ? 8.827 11.309 -13.208 1.00 69.19 79 PRO A O 1
ATOM 572 N N . TYR A 1 80 ? 6.788 12.048 -12.644 1.00 70.38 80 TYR A N 1
ATOM 573 C CA . TYR A 1 80 ? 6.222 12.081 -13.996 1.00 70.38 80 TYR A CA 1
ATOM 574 C C . TYR A 1 80 ? 6.765 13.196 -14.905 1.00 70.38 80 TYR A C 1
ATOM 576 O O . TYR A 1 80 ? 6.448 13.211 -16.091 1.00 70.38 80 TYR A O 1
ATOM 584 N N . LEU A 1 81 ? 7.542 14.143 -14.371 1.00 76.88 81 LEU A N 1
ATOM 585 C CA . LEU A 1 81 ? 8.147 15.242 -15.136 1.00 76.88 81 LEU A CA 1
ATOM 586 C C . LEU A 1 81 ? 9.610 14.971 -15.507 1.00 76.88 81 LEU A C 1
ATOM 588 O O . LEU A 1 81 ? 10.240 15.802 -16.158 1.00 76.88 81 LEU A O 1
ATOM 592 N N . LEU A 1 82 ? 10.162 13.836 -15.078 1.00 75.50 82 LEU A N 1
ATOM 593 C CA . LEU A 1 82 ? 11.536 13.458 -15.371 1.00 75.50 82 LEU A CA 1
ATOM 594 C C . LEU A 1 82 ? 11.607 12.712 -16.702 1.00 75.50 82 LEU A C 1
ATOM 596 O O . LEU A 1 82 ? 10.896 11.736 -16.919 1.00 75.50 82 LEU A O 1
ATOM 600 N N . GLU A 1 83 ? 12.518 13.143 -17.574 1.00 73.12 83 GLU A N 1
ATOM 601 C CA . GLU A 1 83 ? 12.787 12.465 -18.850 1.00 73.12 83 GLU A CA 1
ATOM 602 C C . GLU A 1 83 ? 13.415 11.077 -18.648 1.00 73.12 83 GLU A C 1
ATOM 604 O O . GLU A 1 83 ? 13.315 10.202 -19.503 1.00 73.12 83 GLU A O 1
ATOM 609 N N . SER A 1 84 ? 14.095 10.867 -17.519 1.00 74.50 84 SER A N 1
ATOM 610 C CA . SER A 1 84 ? 14.761 9.609 -17.168 1.00 74.50 84 SER A CA 1
ATOM 611 C C . SER A 1 84 ? 14.726 9.407 -15.649 1.00 74.50 84 SER A C 1
ATOM 613 O O . SER A 1 84 ? 15.733 9.650 -14.979 1.00 74.50 84 SER A O 1
ATOM 615 N N . PRO A 1 85 ? 13.563 9.033 -15.078 1.00 75.62 85 PRO A N 1
ATOM 616 C CA . PRO A 1 85 ? 13.440 8.812 -13.645 1.00 75.62 85 PRO A CA 1
ATOM 617 C C . PRO A 1 85 ? 14.320 7.636 -13.219 1.00 75.62 85 PRO A C 1
ATOM 619 O O . PRO A 1 85 ? 14.331 6.578 -13.850 1.00 75.62 85 PRO A O 1
ATOM 622 N N . THR A 1 86 ? 15.065 7.818 -12.134 1.00 80.06 86 THR A N 1
ATOM 623 C CA . THR A 1 86 ? 15.819 6.732 -11.501 1.00 80.06 86 THR A CA 1
ATOM 624 C C . THR A 1 86 ? 14.946 5.997 -10.483 1.00 80.06 86 THR A C 1
ATOM 626 O O . THR A 1 86 ? 13.874 6.470 -10.107 1.00 80.06 86 THR A O 1
ATOM 629 N N . GLU A 1 87 ? 15.403 4.857 -9.956 1.00 78.19 87 GLU A N 1
ATOM 630 C CA . GLU A 1 87 ? 14.661 4.122 -8.914 1.00 78.19 87 GLU A CA 1
ATOM 631 C C . GLU A 1 87 ? 14.363 4.967 -7.667 1.00 78.19 87 GLU A C 1
ATOM 633 O O . GLU A 1 87 ? 13.397 4.729 -6.942 1.00 78.19 87 GLU A O 1
ATOM 638 N N . THR A 1 88 ? 15.219 5.947 -7.383 1.00 80.94 88 THR A N 1
ATOM 639 C CA . THR A 1 88 ? 15.041 6.879 -6.270 1.00 80.94 88 THR A CA 1
ATOM 640 C C . THR A 1 88 ? 14.045 7.989 -6.567 1.00 80.94 88 THR A C 1
ATOM 642 O O . THR A 1 88 ? 13.589 8.622 -5.620 1.00 80.94 88 THR A O 1
ATOM 645 N N . ASP A 1 89 ? 13.676 8.193 -7.831 1.00 84.38 89 ASP A N 1
ATOM 646 C CA . ASP A 1 89 ? 12.682 9.178 -8.255 1.00 84.38 89 ASP A CA 1
ATOM 647 C C . ASP A 1 89 ? 11.277 8.586 -8.409 1.00 84.38 89 ASP A C 1
ATOM 649 O O . ASP A 1 89 ? 10.336 9.340 -8.613 1.00 84.38 89 ASP A O 1
ATOM 653 N N . LEU A 1 90 ? 11.105 7.264 -8.297 1.00 86.44 90 LEU A N 1
ATOM 654 C CA . LEU A 1 90 ? 9.785 6.632 -8.372 1.00 86.44 90 LEU A CA 1
ATOM 655 C C . LEU A 1 90 ? 8.853 7.121 -7.247 1.00 86.44 90 LEU A C 1
ATOM 657 O O . LEU A 1 90 ? 9.319 7.399 -6.132 1.00 86.44 90 LEU A O 1
ATOM 661 N N . PRO A 1 91 ? 7.534 7.215 -7.508 1.00 88.81 91 PRO A N 1
ATOM 662 C CA . PRO A 1 91 ? 6.571 7.641 -6.504 1.00 88.81 91 PRO A CA 1
ATOM 663 C C . PRO A 1 91 ? 6.576 6.706 -5.296 1.00 88.81 91 PRO A C 1
ATOM 665 O O . PRO A 1 91 ? 6.861 5.509 -5.376 1.00 88.81 91 PRO A O 1
ATOM 668 N N . THR A 1 92 ? 6.251 7.278 -4.144 1.00 90.81 92 THR A N 1
ATOM 669 C CA . THR A 1 92 ? 6.075 6.540 -2.899 1.00 90.81 92 THR A CA 1
ATOM 670 C C . THR A 1 92 ? 4.634 6.685 -2.438 1.00 90.81 92 THR A C 1
ATOM 672 O O . THR A 1 92 ? 4.074 7.777 -2.454 1.00 90.81 92 THR A O 1
ATOM 675 N N . TYR A 1 93 ? 4.047 5.590 -1.982 1.00 93.31 93 TYR A N 1
ATOM 676 C CA . TYR A 1 93 ? 2.667 5.525 -1.538 1.00 93.31 93 TYR A CA 1
ATOM 677 C C . TYR A 1 93 ? 2.616 5.377 -0.027 1.00 93.31 93 TYR A C 1
ATOM 679 O O . TYR A 1 93 ? 3.283 4.515 0.545 1.00 93.31 93 TYR A O 1
ATOM 687 N N . THR A 1 94 ? 1.827 6.217 0.635 1.00 94.50 94 THR A N 1
ATOM 688 C CA . THR A 1 94 ? 1.583 6.110 2.074 1.00 94.50 94 THR A CA 1
ATOM 689 C C . THR A 1 94 ? 0.134 5.744 2.309 1.00 94.50 94 THR A C 1
ATOM 691 O O . THR A 1 94 ? -0.768 6.503 1.962 1.00 94.50 94 THR A O 1
ATOM 694 N N . PHE A 1 95 ? -0.068 4.572 2.901 1.00 95.81 95 PHE A N 1
ATOM 695 C CA . PHE A 1 95 ? -1.360 4.125 3.388 1.00 95.81 95 PHE A CA 1
ATOM 696 C C . PHE A 1 95 ? -1.431 4.365 4.891 1.00 95.81 95 PHE A C 1
ATOM 698 O O . PHE A 1 95 ? -0.548 3.932 5.636 1.00 95.81 95 PHE A O 1
ATOM 705 N N . GLU A 1 96 ? -2.487 5.021 5.345 1.00 95.50 96 GLU A N 1
ATOM 706 C CA . GLU A 1 96 ? -2.703 5.331 6.753 1.00 95.50 96 GLU A CA 1
ATOM 707 C C . GLU A 1 96 ? -4.139 5.016 7.157 1.00 95.50 96 GLU A C 1
ATOM 709 O O . GLU A 1 96 ? -5.071 5.215 6.383 1.00 95.50 96 GLU A O 1
ATOM 714 N N . VAL A 1 97 ? -4.319 4.547 8.393 1.00 95.50 97 VAL A N 1
ATOM 715 C CA . VAL A 1 97 ? -5.630 4.460 9.042 1.00 95.50 97 VAL A CA 1
ATOM 716 C C . VAL A 1 97 ? -5.668 5.386 10.249 1.00 95.50 97 VAL A C 1
ATOM 718 O O . VAL A 1 97 ? -4.816 5.298 11.128 1.00 95.50 97 VAL A O 1
ATOM 721 N N . ALA A 1 98 ? -6.677 6.250 10.351 1.00 92.44 98 ALA A N 1
ATOM 722 C CA . ALA A 1 98 ? -6.814 7.152 11.499 1.00 92.44 98 ALA A CA 1
ATOM 723 C C . ALA A 1 98 ? -7.072 6.388 12.812 1.00 92.44 98 ALA A C 1
ATOM 725 O O . ALA A 1 98 ? -6.667 6.812 13.892 1.00 92.44 98 ALA A O 1
ATOM 726 N N . LYS A 1 99 ? -7.756 5.241 12.723 1.00 91.31 99 LYS A N 1
ATOM 727 C CA . LYS A 1 99 ? -8.031 4.344 13.846 1.00 91.31 99 LYS A CA 1
ATOM 728 C C . LYS A 1 99 ? -8.138 2.906 13.353 1.00 91.31 99 LYS A C 1
ATOM 730 O O . LYS A 1 99 ? -8.623 2.663 12.249 1.00 91.31 99 LYS A O 1
ATOM 735 N N . LEU A 1 100 ? -7.734 1.957 14.198 1.00 93.06 100 LEU A N 1
ATOM 736 C CA . LEU A 1 100 ? -7.955 0.541 13.924 1.00 93.06 100 LEU A CA 1
ATOM 737 C C . LEU A 1 100 ? -9.466 0.221 13.846 1.00 93.06 100 LEU A C 1
ATOM 739 O O . LEU A 1 100 ? -10.239 0.712 14.679 1.00 93.06 100 LEU A O 1
ATOM 743 N N . PRO A 1 101 ? -9.895 -0.591 12.866 1.00 93.06 101 PRO A N 1
ATOM 744 C CA . PRO A 1 101 ? -11.286 -0.994 12.679 1.00 93.06 101 PRO A CA 1
ATOM 745 C C . PRO A 1 101 ? -11.799 -1.897 13.803 1.00 93.06 101 PRO A C 1
ATOM 747 O O . PRO A 1 101 ? -11.041 -2.400 14.628 1.00 93.06 101 PRO A O 1
ATOM 750 N N . LYS A 1 102 ? -13.112 -2.153 13.805 1.00 92.19 102 LYS A N 1
ATOM 751 C CA . LYS A 1 102 ? -13.728 -3.165 14.683 1.00 92.19 102 LYS A CA 1
ATOM 752 C C . LYS A 1 102 ? -13.394 -4.595 14.254 1.00 92.19 102 LYS A C 1
ATOM 754 O O . LYS A 1 102 ? -13.289 -5.475 15.097 1.00 92.19 102 LYS A O 1
ATOM 759 N N . GLU A 1 103 ? -13.228 -4.806 12.954 1.00 92.69 103 GLU A N 1
ATOM 760 C CA . GLU A 1 103 ? -12.947 -6.104 12.350 1.00 92.69 103 GLU A CA 1
ATOM 761 C C . GLU A 1 103 ? -11.632 -6.035 11.583 1.00 92.69 103 GLU A C 1
ATOM 763 O O . GLU A 1 103 ? -11.320 -5.019 10.958 1.00 92.69 103 GLU A O 1
ATOM 768 N N . GLN A 1 104 ? -10.859 -7.119 11.618 1.00 94.88 104 GLN A N 1
ATOM 769 C CA . GLN A 1 104 ? -9.640 -7.202 10.827 1.00 94.88 104 GLN A CA 1
ATOM 770 C C . GLN A 1 104 ? -9.981 -7.077 9.343 1.00 94.88 104 GLN A C 1
ATOM 772 O O . GLN A 1 104 ? -10.868 -7.763 8.840 1.00 94.88 104 GLN A O 1
ATOM 777 N N . THR A 1 105 ? -9.231 -6.241 8.632 1.00 95.19 105 THR A N 1
ATOM 778 C CA . THR A 1 105 ? -9.371 -6.082 7.185 1.00 95.19 105 THR A CA 1
ATOM 779 C C . THR A 1 105 ? -8.024 -6.278 6.508 1.00 95.19 105 THR A C 1
ATOM 781 O O . THR A 1 105 ? -7.009 -5.763 6.971 1.00 95.19 105 THR A O 1
ATOM 784 N N . VAL A 1 106 ? -8.020 -7.021 5.404 1.00 96.19 106 VAL A N 1
ATOM 785 C CA . VAL A 1 106 ? -6.849 -7.198 4.542 1.00 96.19 106 VAL A CA 1
ATOM 786 C C . VAL A 1 106 ? -7.110 -6.475 3.230 1.00 96.19 106 VAL A C 1
ATOM 788 O O . VAL A 1 106 ? -8.119 -6.722 2.560 1.00 96.19 106 VAL A O 1
ATOM 791 N N . LEU A 1 107 ? -6.197 -5.573 2.893 1.00 95.19 107 LEU A N 1
ATOM 792 C CA . LEU A 1 107 ? -6.177 -4.807 1.657 1.00 95.19 107 LEU A CA 1
ATOM 793 C C . LEU A 1 107 ? -4.933 -5.144 0.857 1.00 95.19 107 LEU A C 1
ATOM 795 O O . LEU A 1 107 ? -3.928 -5.598 1.402 1.00 95.19 107 LEU A O 1
ATOM 799 N N . CYS A 1 108 ? -4.997 -4.887 -0.436 1.00 94.50 108 CYS A N 1
ATOM 800 C CA . CYS A 1 108 ? -3.898 -5.139 -1.332 1.00 94.50 108 CYS A CA 1
ATOM 801 C C . CYS A 1 108 ? -3.809 -4.079 -2.423 1.00 94.50 108 CYS A C 1
ATOM 803 O O . CYS A 1 108 ? -4.823 -3.554 -2.885 1.00 94.50 108 CYS A O 1
ATOM 805 N N . TYR A 1 109 ? -2.582 -3.837 -2.863 1.00 95.25 109 TYR A N 1
ATOM 806 C CA . TYR A 1 109 ? -2.265 -3.113 -4.083 1.00 95.25 109 TYR A CA 1
ATOM 807 C C . TYR A 1 109 ? -1.345 -3.965 -4.950 1.00 95.25 109 TYR A C 1
ATOM 809 O O . TYR A 1 109 ? -0.603 -4.804 -4.438 1.00 95.25 109 TYR A O 1
ATOM 817 N N . LYS A 1 110 ? -1.394 -3.766 -6.264 1.00 93.81 110 LYS A N 1
ATOM 818 C CA . LYS A 1 110 ? -0.526 -4.460 -7.218 1.00 93.81 110 LYS A CA 1
ATOM 819 C C . LYS A 1 110 ? 0.442 -3.464 -7.836 1.00 93.81 110 LYS A C 1
ATOM 821 O O . LYS A 1 110 ? 0.006 -2.443 -8.348 1.00 93.81 110 LYS A O 1
ATOM 826 N N . CYS A 1 111 ? 1.729 -3.774 -7.829 1.00 92.62 111 CYS A N 1
ATOM 827 C CA . CYS A 1 111 ? 2.705 -3.104 -8.677 1.00 92.62 111 CYS A CA 1
ATOM 828 C C . CYS A 1 111 ? 2.818 -3.885 -9.986 1.00 92.62 111 CYS A C 1
ATOM 830 O O . CYS A 1 111 ? 3.049 -5.100 -9.978 1.00 92.62 111 CYS A O 1
ATOM 832 N N . ILE A 1 112 ? 2.600 -3.199 -11.101 1.00 89.12 112 ILE A N 1
ATOM 833 C CA . ILE A 1 112 ? 2.576 -3.767 -12.448 1.00 89.12 112 ILE A CA 1
ATOM 834 C C . ILE A 1 112 ? 3.566 -3.020 -13.335 1.00 89.12 112 ILE A C 1
ATOM 836 O O . ILE A 1 112 ? 3.866 -1.851 -13.105 1.00 89.12 112 ILE A O 1
ATOM 840 N N . LYS A 1 113 ? 4.052 -3.682 -14.387 1.00 84.88 113 LYS A N 1
ATOM 841 C CA . LYS A 1 113 ? 4.783 -2.980 -15.446 1.00 84.88 113 LYS A CA 1
ATOM 842 C C . LYS A 1 113 ? 3.859 -1.973 -16.107 1.00 84.88 113 LYS A C 1
ATOM 844 O O . LYS A 1 113 ? 2.744 -2.341 -16.485 1.00 84.88 113 LYS A O 1
ATOM 849 N N . LYS A 1 114 ? 4.351 -0.760 -16.346 1.00 70.12 114 LYS A N 1
ATOM 850 C CA . LYS A 1 114 ? 3.755 0.138 -17.329 1.00 70.12 114 LYS A CA 1
ATOM 851 C C . LYS A 1 114 ? 3.651 -0.594 -18.667 1.00 70.12 114 LYS A C 1
ATOM 853 O O . LYS A 1 114 ? 4.654 -0.903 -19.305 1.00 70.12 114 LYS A O 1
ATOM 858 N N . THR A 1 115 ? 2.434 -0.931 -19.079 1.00 60.56 115 THR A N 1
ATOM 859 C CA . THR A 1 115 ? 2.193 -1.430 -20.432 1.00 60.56 115 THR A CA 1
ATOM 860 C C . THR A 1 115 ? 2.390 -0.269 -21.393 1.00 60.56 115 THR A C 1
ATOM 862 O O . THR A 1 115 ? 1.493 0.554 -21.571 1.00 60.56 115 THR A O 1
ATOM 865 N N . GLU A 1 116 ? 3.565 -0.192 -22.012 1.00 50.38 116 GLU A N 1
ATOM 866 C CA . GLU A 1 116 ? 3.667 0.436 -23.325 1.00 50.38 116 GLU A CA 1
ATOM 867 C C . GLU A 1 116 ? 2.744 -0.342 -24.277 1.00 50.38 116 GLU A C 1
ATOM 869 O O . GLU A 1 116 ? 2.596 -1.558 -24.148 1.00 50.38 116 GLU A O 1
ATOM 874 N N . HIS A 1 117 ? 2.031 0.386 -25.134 1.00 40.31 117 HIS A N 1
ATOM 875 C CA . HIS A 1 117 ? 0.938 -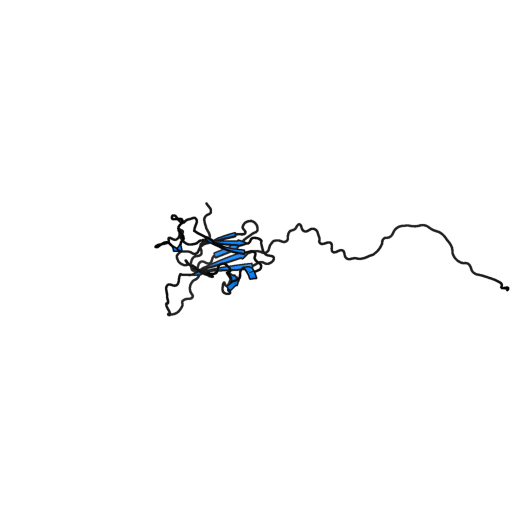0.103 -25.976 1.00 40.31 117 HIS A CA 1
ATOM 876 C C . HIS A 1 117 ? 1.119 -1.541 -26.504 1.00 40.31 117 HIS A C 1
ATOM 878 O O . HIS A 1 117 ? 2.140 -1.864 -27.096 1.00 40.31 117 HIS A O 1
ATOM 884 N N . GLU A 1 118 ? 0.065 -2.348 -26.332 1.00 48.72 118 GLU A N 1
ATOM 885 C CA . GLU A 1 118 ? -0.248 -3.593 -27.047 1.00 48.72 118 GLU A CA 1
ATOM 886 C C . GLU A 1 118 ? 0.905 -4.562 -27.366 1.00 48.72 118 GLU A C 1
ATOM 888 O O . GLU A 1 118 ? 1.653 -4.420 -28.329 1.00 48.72 118 GLU A O 1
ATOM 893 N N . SER A 1 119 ? 0.887 -5.718 -26.708 1.00 38.22 119 SER A N 1
ATOM 894 C CA . SER A 1 119 ? 1.233 -6.965 -27.397 1.00 38.22 119 SER A CA 1
ATOM 895 C C . SER A 1 119 ? 0.098 -7.964 -27.210 1.00 38.22 119 SER A C 1
ATOM 897 O O . SER A 1 119 ? 0.010 -8.679 -26.213 1.00 38.22 119 SER A O 1
ATOM 899 N N . ILE A 1 120 ? -0.794 -8.008 -28.205 1.00 46.09 120 ILE A N 1
ATOM 900 C CA . ILE A 1 120 ? -1.796 -9.062 -28.403 1.00 46.09 120 ILE A CA 1
ATOM 901 C C . ILE A 1 120 ? -1.072 -10.353 -28.810 1.00 46.09 120 ILE A C 1
ATOM 903 O O . ILE A 1 120 ? -1.244 -10.839 -29.915 1.00 46.09 120 ILE A O 1
ATOM 907 N N . HIS A 1 121 ? -0.230 -10.932 -27.956 1.00 42.19 121 HIS A N 1
ATOM 908 C CA . HIS A 1 121 ? 0.290 -12.284 -28.167 1.00 42.19 121 HIS A CA 1
ATOM 909 C C . HIS A 1 121 ? 0.539 -12.962 -26.817 1.00 42.19 121 HIS A C 1
ATOM 911 O O . HIS A 1 121 ? 1.491 -12.639 -26.123 1.00 42.19 121 HIS A O 1
ATOM 917 N N . LYS A 1 122 ? -0.359 -13.906 -26.479 1.00 41.84 122 LYS A N 1
ATOM 918 C CA . LYS A 1 122 ? -0.305 -14.878 -25.368 1.00 41.84 122 LYS A CA 1
ATOM 919 C C . LYS A 1 122 ? 0.285 -14.333 -24.062 1.00 41.84 122 LYS A C 1
ATOM 921 O O . LYS A 1 122 ? 1.481 -14.438 -23.821 1.00 41.84 122 LYS A O 1
ATOM 926 N N . SER A 1 123 ? -0.600 -13.857 -23.186 1.00 42.91 123 SER A N 1
ATOM 927 C CA . SER A 1 123 ? -0.265 -13.508 -21.810 1.00 42.91 123 SER A CA 1
ATOM 928 C C . SER A 1 123 ? 0.348 -14.714 -21.086 1.00 42.91 123 SER A C 1
ATOM 930 O O . SER A 1 123 ? -0.367 -15.618 -20.645 1.00 42.91 123 SER A O 1
ATOM 932 N N . GLU A 1 124 ? 1.667 -14.719 -20.898 1.00 50.41 124 GLU A N 1
ATOM 933 C CA . GLU A 1 124 ? 2.175 -15.198 -19.614 1.00 50.41 124 GLU A CA 1
ATOM 934 C C . GLU A 1 124 ? 1.406 -14.430 -18.528 1.00 50.41 124 GLU A C 1
ATOM 936 O O . GLU A 1 124 ? 1.119 -13.244 -18.735 1.00 50.41 124 GLU A O 1
ATOM 941 N N . PRO A 1 125 ? 0.989 -15.071 -17.419 1.00 55.41 125 PRO A N 1
ATOM 942 C CA . PRO A 1 125 ? 0.319 -14.341 -16.353 1.00 55.41 125 PRO A CA 1
ATOM 943 C C . PRO A 1 125 ? 1.225 -13.170 -15.991 1.00 55.41 125 PRO A C 1
ATOM 945 O O . PRO A 1 125 ? 2.392 -13.384 -15.650 1.00 55.41 125 PRO A O 1
ATOM 948 N N . ALA A 1 126 ? 0.721 -11.946 -16.180 1.00 59.53 126 ALA A N 1
ATOM 949 C CA . ALA A 1 126 ? 1.476 -10.743 -15.889 1.00 59.53 126 ALA A CA 1
ATOM 950 C C . ALA A 1 126 ? 1.994 -10.895 -14.461 1.00 59.53 126 ALA A C 1
ATOM 952 O O . ALA A 1 126 ? 1.202 -11.021 -13.529 1.00 59.53 126 ALA A O 1
ATOM 953 N N . LYS A 1 127 ? 3.316 -11.013 -14.310 1.00 74.88 127 LYS A N 1
ATOM 954 C CA . LYS A 1 127 ? 3.913 -11.149 -12.989 1.00 74.88 127 LYS A CA 1
ATOM 955 C C . LYS A 1 127 ? 3.731 -9.789 -12.325 1.00 74.88 127 LYS A C 1
ATOM 957 O O . LYS A 1 127 ? 4.393 -8.829 -12.705 1.00 74.88 127 LYS A O 1
ATOM 962 N N . ASP A 1 128 ? 2.766 -9.695 -11.426 1.00 87.50 128 ASP A N 1
ATOM 963 C CA . ASP A 1 128 ? 2.577 -8.543 -10.563 1.00 87.50 128 ASP A CA 1
ATOM 964 C C . ASP A 1 128 ? 3.431 -8.707 -9.297 1.00 87.50 128 ASP A C 1
ATOM 966 O O . ASP A 1 128 ? 4.034 -9.756 -9.040 1.00 87.50 128 ASP A O 1
ATOM 970 N N . CYS A 1 129 ? 3.550 -7.628 -8.535 1.00 92.62 129 CYS A N 1
ATOM 971 C CA . CYS A 1 129 ? 3.931 -7.702 -7.134 1.00 92.62 129 CYS A CA 1
ATOM 972 C C . CYS A 1 129 ? 2.736 -7.291 -6.290 1.00 92.62 129 CYS A C 1
ATOM 974 O O . CYS A 1 129 ? 2.205 -6.194 -6.468 1.00 92.62 129 CYS A O 1
ATOM 976 N N . LYS A 1 130 ? 2.310 -8.149 -5.367 1.00 94.31 130 LYS A N 1
ATOM 977 C CA . LYS A 1 130 ? 1.200 -7.860 -4.459 1.00 94.31 130 LYS A CA 1
ATOM 978 C C . LYS A 1 130 ? 1.744 -7.263 -3.170 1.00 94.31 130 LYS A C 1
ATOM 980 O O . LYS A 1 130 ? 2.515 -7.901 -2.457 1.00 94.31 130 LYS A O 1
ATOM 985 N N . PHE A 1 131 ? 1.312 -6.049 -2.848 1.00 95.44 131 PHE A N 1
ATOM 986 C CA . PHE A 1 131 ? 1.586 -5.385 -1.581 1.00 95.44 131 PHE A CA 1
ATOM 987 C C . PHE A 1 131 ? 0.366 -5.499 -0.668 1.00 95.44 131 PHE A C 1
ATOM 989 O O . PHE A 1 131 ? -0.615 -4.770 -0.830 1.00 95.44 131 PHE A O 1
ATOM 996 N N . ARG A 1 132 ? 0.405 -6.433 0.284 1.00 96.50 132 ARG A N 1
ATOM 997 C CA . ARG A 1 132 ? -0.698 -6.688 1.220 1.00 96.50 132 ARG A CA 1
ATOM 998 C C . ARG A 1 132 ? -0.538 -5.882 2.501 1.00 96.50 132 ARG A C 1
ATOM 1000 O O . ARG A 1 132 ? 0.530 -5.856 3.109 1.00 96.50 132 ARG A O 1
ATOM 1007 N N . ILE A 1 133 ? -1.633 -5.286 2.947 1.00 96.44 133 ILE A N 1
ATOM 1008 C CA . ILE A 1 133 ? -1.723 -4.523 4.186 1.00 96.44 133 ILE A CA 1
ATOM 1009 C C . ILE A 1 133 ? -2.805 -5.157 5.049 1.00 96.44 133 ILE A C 1
ATOM 1011 O O . ILE A 1 133 ? -3.995 -5.099 4.733 1.00 96.44 133 ILE A O 1
ATOM 1015 N N . THR A 1 134 ? -2.392 -5.735 6.170 1.00 96.69 134 THR A N 1
ATOM 1016 C CA . THR A 1 134 ? -3.306 -6.222 7.201 1.00 96.69 134 THR A CA 1
ATOM 1017 C C . THR A 1 134 ? -3.542 -5.115 8.216 1.00 96.69 134 THR A C 1
ATOM 1019 O O . THR A 1 134 ? -2.620 -4.672 8.905 1.00 96.69 134 THR A O 1
ATOM 1022 N N . VAL A 1 135 ? -4.793 -4.684 8.337 1.00 96.12 135 VAL A N 1
ATOM 1023 C CA . VAL A 1 135 ? -5.248 -3.759 9.374 1.00 96.12 135 VAL A CA 1
ATOM 1024 C C . VAL A 1 135 ? -5.963 -4.578 10.451 1.00 96.12 135 VAL A C 1
ATOM 1026 O O . VAL A 1 135 ? -7.080 -5.049 10.216 1.00 96.12 135 VAL A O 1
ATOM 1029 N N . PRO A 1 136 ? -5.342 -4.809 11.619 1.00 95.62 136 PRO A N 1
ATOM 1030 C CA . PRO A 1 136 ? -5.955 -5.613 12.667 1.00 95.62 136 PRO A CA 1
ATOM 1031 C C . PRO A 1 136 ? -7.147 -4.893 13.296 1.00 95.62 136 PRO A C 1
ATOM 1033 O O . PRO A 1 136 ? -7.214 -3.662 13.318 1.00 95.62 136 PRO A O 1
ATOM 1036 N N . ALA A 1 137 ? -8.059 -5.675 13.874 1.00 94.25 137 ALA A N 1
ATOM 1037 C CA . ALA A 1 137 ? -9.093 -5.132 14.740 1.00 94.25 137 ALA A CA 1
ATOM 1038 C C . ALA A 1 137 ? -8.467 -4.417 15.949 1.00 94.25 137 ALA A C 1
ATOM 1040 O O . ALA A 1 137 ? -7.446 -4.849 16.498 1.00 94.25 137 ALA A O 1
ATOM 1041 N N . ALA A 1 138 ? -9.100 -3.335 16.394 1.00 92.00 138 ALA A N 1
ATOM 1042 C CA . ALA A 1 138 ? -8.774 -2.703 17.658 1.00 92.00 138 ALA A CA 1
ATOM 1043 C C . ALA A 1 138 ? -8.932 -3.727 18.791 1.00 92.00 138 ALA A C 1
ATOM 1045 O O . ALA A 1 138 ? -9.946 -4.423 18.876 1.00 92.00 138 ALA A O 1
ATOM 1046 N N . LYS A 1 139 ? -7.941 -3.808 19.686 1.00 86.12 139 LYS A N 1
ATOM 1047 C CA . LYS A 1 139 ? -8.091 -4.610 20.903 1.00 86.12 139 LYS A CA 1
ATOM 1048 C C . LYS A 1 139 ? -9.253 -4.035 21.725 1.00 86.12 139 LYS A C 1
ATOM 1050 O O . LYS A 1 139 ? -9.323 -2.808 21.852 1.00 86.12 139 LYS A O 1
ATOM 1055 N N . PRO A 1 140 ? -10.134 -4.877 22.294 1.00 76.81 140 PRO A N 1
ATOM 1056 C CA . PRO A 1 140 ? -11.128 -4.414 23.251 1.00 76.81 140 PRO A CA 1
ATOM 1057 C C . PRO A 1 140 ? -10.412 -3.644 24.357 1.00 76.81 140 PRO A C 1
ATOM 1059 O O . PRO A 1 140 ? -9.420 -4.133 24.900 1.00 76.81 140 PRO A O 1
ATOM 1062 N N . ASN A 1 141 ? -10.864 -2.425 24.648 1.00 70.56 141 ASN A N 1
ATOM 1063 C CA . ASN A 1 141 ? -10.274 -1.652 25.729 1.00 70.56 141 ASN A CA 1
ATOM 1064 C C . ASN A 1 141 ? -10.606 -2.362 27.053 1.00 70.56 141 ASN A C 1
ATOM 1066 O O . ASN A 1 141 ? -11.793 -2.515 27.342 1.00 70.56 141 ASN A O 1
ATOM 1070 N N . PRO A 1 142 ? -9.625 -2.777 27.875 1.00 60.31 142 PRO A N 1
ATOM 1071 C CA . PRO A 1 142 ? -9.910 -3.385 29.177 1.00 60.31 142 PRO A CA 1
ATOM 1072 C C . PRO A 1 142 ? -10.555 -2.404 30.170 1.00 60.31 142 PRO A C 1
ATOM 1074 O O . PRO A 1 142 ? -11.020 -2.815 31.224 1.00 60.31 142 PRO A O 1
ATOM 1077 N N . GLN A 1 143 ? -10.572 -1.107 29.844 1.00 47.25 143 GLN A N 1
ATOM 1078 C CA . GLN A 1 143 ? -11.203 -0.041 30.619 1.00 47.25 143 GLN A CA 1
ATOM 1079 C C . GLN A 1 143 ? -12.432 0.499 29.879 1.00 47.25 143 GLN A C 1
ATOM 1081 O O . GLN A 1 143 ? -12.442 1.619 29.371 1.00 47.25 143 GLN A O 1
ATOM 1086 N N . GLY A 1 144 ? -13.465 -0.328 29.774 1.00 48.62 144 GLY A N 1
ATOM 1087 C CA . GLY A 1 144 ? -14.836 0.173 29.750 1.00 48.62 144 GLY A CA 1
ATOM 1088 C C . GLY A 1 144 ? -15.372 0.119 31.183 1.00 48.62 144 GLY A C 1
ATOM 1089 O O . GLY A 1 144 ? -15.132 -0.889 31.851 1.00 48.62 144 GLY A O 1
ATOM 1090 N N . PRO A 1 145 ? -16.062 1.154 31.692 1.00 48.56 145 PRO A N 1
ATOM 1091 C CA . PRO A 1 145 ? -16.973 0.955 32.813 1.00 48.56 145 PRO A CA 1
ATOM 1092 C C . PRO A 1 145 ? -17.931 -0.167 32.415 1.00 48.56 145 PRO A C 1
ATOM 1094 O O . PRO A 1 145 ? -18.361 -0.206 31.260 1.00 48.56 145 PRO A O 1
ATOM 1097 N N . GLY A 1 146 ? -18.213 -1.092 33.330 1.00 42.28 146 GLY A N 1
ATOM 1098 C CA . GLY A 1 146 ? -19.253 -2.083 33.104 1.00 42.28 146 GLY A CA 1
ATOM 1099 C C . GLY A 1 146 ? -20.515 -1.376 32.620 1.00 42.28 146 GLY A C 1
ATOM 1100 O O . GLY A 1 146 ? -20.968 -0.421 33.245 1.00 42.28 146 GLY A O 1
ATOM 1101 N N . GLU A 1 147 ? -21.051 -1.812 31.483 1.00 39.91 147 GLU A N 1
ATOM 1102 C CA . GLU A 1 147 ? -22.470 -1.623 31.234 1.00 39.91 147 GLU A CA 1
ATOM 1103 C C . GLU A 1 147 ? -23.166 -2.429 32.328 1.00 39.91 147 GLU A C 1
ATOM 1105 O O . GLU A 1 147 ? -23.184 -3.662 32.299 1.00 39.91 147 GLU A O 1
ATOM 1110 N N . ASP A 1 148 ? -23.624 -1.709 33.351 1.00 39.66 148 ASP A N 1
ATOM 1111 C CA . ASP A 1 148 ? -24.539 -2.186 34.369 1.00 39.66 148 ASP A CA 1
ATOM 1112 C C . ASP A 1 148 ? -25.770 -2.767 33.669 1.00 39.66 148 ASP A C 1
ATOM 1114 O O . ASP A 1 148 ? -26.750 -2.083 33.378 1.00 39.66 148 ASP A O 1
ATOM 1118 N N . GLY A 1 149 ? -25.723 -4.070 33.402 1.00 38.66 149 GLY A N 1
ATOM 1119 C CA . GLY A 1 149 ? -26.908 -4.889 33.241 1.00 38.66 149 GLY A CA 1
ATOM 1120 C C . GLY A 1 149 ? -27.605 -4.985 34.592 1.00 38.66 149 GLY A C 1
ATOM 1121 O O . GLY A 1 149 ? -27.524 -6.012 35.262 1.00 38.66 149 GLY A O 1
ATOM 1122 N N . GLN A 1 150 ? -28.278 -3.911 35.007 1.00 38.34 150 GLN A N 1
ATOM 1123 C CA . GLN A 1 150 ? -29.322 -3.988 36.018 1.00 38.34 150 GLN A CA 1
ATOM 1124 C C . GLN A 1 150 ? -30.457 -4.834 35.430 1.00 38.34 150 GLN A C 1
ATOM 1126 O O . GLN A 1 150 ? -31.355 -4.341 34.753 1.00 38.34 150 GLN A O 1
ATOM 1131 N N . GLN A 1 151 ? -30.405 -6.142 35.683 1.00 38.25 151 GLN A N 1
ATOM 1132 C CA . GLN A 1 151 ? -31.625 -6.922 35.819 1.00 38.25 151 GLN A CA 1
ATOM 1133 C C . GLN A 1 151 ? -32.401 -6.311 36.989 1.00 38.25 151 GLN A C 1
ATOM 1135 O O . GLN A 1 151 ? -32.014 -6.465 38.146 1.00 38.25 151 GLN A O 1
ATOM 1140 N N . GLU A 1 152 ? -33.487 -5.605 36.679 1.00 34.53 152 GLU A N 1
ATOM 1141 C CA . GLU A 1 152 ? -34.564 -5.325 37.625 1.00 34.53 152 GLU A CA 1
ATOM 1142 C C . GLU A 1 152 ? -35.143 -6.657 38.123 1.00 34.53 152 GLU A C 1
ATOM 1144 O O . GLU A 1 152 ? -36.098 -7.207 37.579 1.00 34.53 152 GLU A O 1
ATOM 1149 N N . SER A 1 153 ? -34.550 -7.198 39.179 1.00 35.72 153 SER A N 1
ATOM 1150 C CA . SER A 1 153 ? -35.245 -8.043 40.139 1.00 35.72 153 SER A CA 1
ATOM 1151 C C . SER A 1 153 ? -35.582 -7.164 41.336 1.00 35.72 153 SER A C 1
ATOM 1153 O O . SER A 1 153 ? -34.793 -7.043 42.271 1.00 35.72 1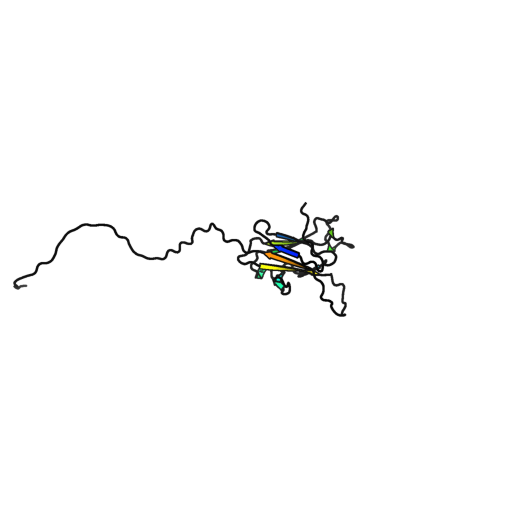53 SER A O 1
ATOM 1155 N N . HIS A 1 154 ? -36.751 -6.521 41.277 1.00 41.56 154 HIS A N 1
ATOM 1156 C CA . HIS A 1 154 ? -37.396 -5.932 42.448 1.00 41.56 154 HIS A CA 1
ATOM 1157 C C . HIS A 1 154 ? -37.741 -7.062 43.421 1.00 41.56 154 HIS A C 1
ATOM 1159 O O . HIS A 1 154 ? -38.748 -7.753 43.275 1.00 41.56 154 HIS A O 1
ATOM 1165 N N . GLN A 1 155 ? -36.864 -7.278 44.395 1.00 40.12 155 GLN A N 1
ATOM 1166 C CA . GLN A 1 155 ? -37.188 -7.925 45.658 1.00 40.12 155 GLN A CA 1
ATOM 1167 C C . GLN A 1 155 ? -36.753 -6.964 46.757 1.00 40.12 155 GLN A C 1
ATOM 1169 O O . GLN A 1 155 ? -35.570 -6.856 47.077 1.00 40.12 155 GLN A O 1
ATOM 1174 N N . ASP A 1 156 ? -37.731 -6.226 47.277 1.00 40.59 156 ASP A N 1
ATOM 1175 C CA . ASP A 1 156 ? -37.569 -5.374 48.447 1.00 40.59 156 ASP A CA 1
ATOM 1176 C C . ASP A 1 156 ? -37.184 -6.186 49.702 1.00 40.59 156 ASP A C 1
ATOM 1178 O O . ASP A 1 156 ? -37.460 -7.390 49.788 1.00 40.59 156 ASP A O 1
ATOM 1182 N N . PRO A 1 157 ? -36.518 -5.540 50.678 1.00 42.16 157 PRO A N 1
ATOM 1183 C CA . PRO A 1 157 ? -35.624 -6.182 51.624 1.00 42.16 157 PRO A CA 1
ATOM 1184 C C . PRO A 1 157 ? -36.271 -6.471 52.983 1.00 42.16 157 PRO A C 1
ATOM 1186 O O . PRO A 1 157 ? -37.231 -5.845 53.424 1.00 42.16 157 PRO A O 1
ATOM 1189 N N . ASN A 1 158 ? -35.682 -7.438 53.678 1.00 37.06 158 ASN A N 1
ATOM 1190 C CA . ASN A 1 158 ? -36.030 -7.855 55.032 1.00 37.06 158 ASN A CA 1
ATOM 1191 C C . ASN A 1 158 ? -35.511 -6.858 56.098 1.00 37.06 158 ASN A C 1
ATOM 1193 O O . ASN A 1 158 ? -34.368 -6.412 55.995 1.00 37.06 158 ASN A O 1
ATOM 1197 N N . GLY A 1 159 ? -36.291 -6.584 57.159 1.00 32.25 159 GLY A N 1
ATOM 1198 C CA . GLY A 1 159 ? -35.822 -5.820 58.328 1.00 32.25 159 GLY A CA 1
ATOM 1199 C C . GLY A 1 159 ? -36.837 -5.536 59.459 1.00 32.25 159 GLY A C 1
ATOM 1200 O O . GLY A 1 159 ? -37.393 -4.451 59.513 1.00 32.25 159 GLY A O 1
ATOM 1201 N N . GLN A 1 160 ? -36.965 -6.484 60.402 1.00 34.75 160 GLN A N 1
ATOM 1202 C CA . GLN A 1 160 ? -37.220 -6.342 61.863 1.00 34.75 160 GLN A CA 1
ATOM 1203 C C . GLN A 1 160 ? -38.522 -5.726 62.466 1.00 34.75 160 GLN A C 1
ATOM 1205 O O . GLN A 1 160 ? -38.689 -4.519 62.563 1.00 34.75 160 GLN A O 1
ATOM 1210 N N . THR A 1 161 ? -39.328 -6.637 63.044 1.00 31.89 161 THR A N 1
ATOM 1211 C CA . THR A 1 161 ? -39.824 -6.761 64.449 1.00 31.89 161 THR A CA 1
ATOM 1212 C C . THR A 1 161 ? -40.523 -5.606 65.202 1.00 31.89 161 THR A C 1
ATOM 1214 O O . THR A 1 161 ? -39.860 -4.656 65.599 1.00 31.89 161 THR A O 1
ATOM 1217 N N . GLN A 1 162 ? -41.801 -5.828 65.579 1.00 38.25 162 GLN A N 1
ATOM 1218 C CA . GLN A 1 162 ? -42.461 -5.710 66.918 1.00 38.25 162 GLN A CA 1
ATOM 1219 C C . GLN A 1 162 ? -43.999 -5.657 66.699 1.00 38.25 162 GLN A C 1
ATOM 1221 O O . GLN A 1 162 ? -44.466 -4.790 65.977 1.00 38.25 162 GLN A O 1
ATOM 1226 N N . GLN A 1 163 ? -44.789 -6.697 67.006 1.00 32.88 163 GLN A N 1
ATOM 1227 C CA . GLN A 1 163 ? -45.324 -7.159 68.307 1.00 32.88 163 GLN A CA 1
ATOM 1228 C C . GLN A 1 163 ? -46.660 -6.489 68.710 1.00 32.88 163 GLN A C 1
ATOM 1230 O O . GLN A 1 163 ? -46.693 -5.279 68.887 1.00 32.88 163 GLN A O 1
ATOM 1235 N N . GLY A 1 164 ? -47.690 -7.332 68.922 1.00 30.67 164 GLY A N 1
ATOM 1236 C CA . GLY A 1 164 ? -49.010 -7.027 69.522 1.00 30.67 164 GLY A CA 1
ATOM 1237 C C . GLY A 1 164 ? -49.992 -6.423 68.516 1.00 30.67 164 GLY A C 1
ATOM 1238 O O . GLY A 1 164 ? -49.591 -5.587 67.721 1.00 30.67 164 GLY A O 1
ATOM 1239 N N . ASP A 1 165 ? -51.266 -6.775 68.383 1.00 36.56 165 ASP A N 1
ATOM 1240 C CA . ASP A 1 165 ? -52.293 -7.411 69.221 1.00 36.56 165 ASP A CA 1
ATOM 1241 C C . ASP A 1 165 ? -53.517 -7.552 68.270 1.00 36.56 165 ASP A C 1
ATOM 1243 O O . ASP A 1 165 ? -53.613 -6.816 67.289 1.00 36.56 165 ASP A O 1
ATOM 1247 N N . ASP A 1 166 ? -54.535 -8.386 68.408 1.00 38.25 166 ASP A N 1
ATOM 1248 C CA . ASP A 1 166 ? -54.851 -9.529 69.246 1.00 38.25 166 ASP A CA 1
ATOM 1249 C C . ASP A 1 166 ? -56.002 -10.254 68.519 1.00 38.25 166 ASP A C 1
ATOM 1251 O O . ASP A 1 166 ? -56.710 -9.687 67.676 1.00 38.25 166 ASP A O 1
ATOM 1255 N N . LEU A 1 167 ? -56.143 -11.537 68.808 1.00 37.62 167 LEU A N 1
ATOM 1256 C CA . LEU A 1 167 ? -57.123 -12.428 68.217 1.00 37.62 167 LEU A CA 1
ATOM 1257 C C . LEU A 1 167 ? -58.543 -12.124 68.712 1.00 37.62 167 LEU A C 1
ATOM 1259 O O . LEU A 1 167 ? -58.790 -11.806 69.867 1.00 37.62 167 LEU A O 1
ATOM 1263 N N . ASN A 1 168 ? -59.489 -12.342 67.804 1.00 40.78 168 ASN A N 1
ATOM 1264 C CA . ASN A 1 168 ? -60.888 -12.653 68.081 1.00 40.78 168 ASN A CA 1
ATOM 1265 C C . ASN A 1 168 ? -61.070 -13.567 69.316 1.00 40.78 168 ASN A C 1
ATOM 1267 O O . ASN A 1 168 ? -60.364 -14.575 69.432 1.00 40.78 168 ASN A O 1
ATOM 1271 N N . PRO A 1 169 ? -62.119 -13.333 70.121 1.00 43.78 169 PRO A N 1
ATOM 1272 C CA . PRO A 1 169 ? -62.941 -14.462 70.537 1.00 43.78 169 PRO A CA 1
ATOM 1273 C C . PRO A 1 169 ? -64.451 -14.225 70.371 1.00 43.78 169 PRO A C 1
ATOM 1275 O O . PRO A 1 169 ? -64.990 -13.141 70.581 1.00 43.78 169 PRO A O 1
ATOM 1278 N N . SER A 1 170 ? -65.110 -15.317 69.997 1.00 37.81 170 SER A N 1
ATOM 1279 C CA . SER A 1 170 ? -66.517 -15.480 69.647 1.00 37.81 170 SER A CA 1
ATOM 1280 C C . SER A 1 170 ? -67.526 -15.239 70.788 1.00 37.81 170 SER A C 1
ATOM 1282 O O . SER A 1 170 ? -67.320 -15.764 71.876 1.00 37.81 170 SER A O 1
ATOM 1284 N N . GLU A 1 171 ? -68.646 -14.580 70.424 1.00 39.66 171 GLU A N 1
ATOM 1285 C CA . GLU A 1 171 ? -70.071 -14.730 70.853 1.00 39.66 171 GLU A CA 1
ATOM 1286 C C . GLU A 1 171 ? -70.477 -14.670 72.355 1.00 39.66 171 GLU A C 1
ATOM 1288 O O . GLU A 1 171 ? -69.640 -14.915 73.218 1.00 39.66 171 GLU A O 1
ATOM 1293 N N . PRO A 1 172 ? -71.773 -14.439 72.721 1.00 54.06 172 PRO A N 1
ATOM 1294 C CA . PRO A 1 172 ? -72.987 -14.193 71.913 1.00 54.06 172 PRO A CA 1
ATOM 1295 C C . PRO A 1 172 ? -73.903 -13.032 72.421 1.00 54.06 172 PRO A C 1
ATOM 1297 O O . PRO A 1 172 ? -73.593 -12.327 73.375 1.00 54.06 172 PRO A O 1
ATOM 1300 N N . ASP A 1 173 ? -75.073 -12.923 71.773 1.00 42.56 173 ASP A N 1
ATOM 1301 C CA . ASP A 1 173 ? -76.380 -12.453 72.282 1.00 42.56 173 ASP A CA 1
ATOM 1302 C C . ASP A 1 173 ? -76.901 -11.016 71.999 1.00 42.56 173 ASP A C 1
ATOM 1304 O O . ASP A 1 173 ? -76.418 -10.002 72.490 1.00 42.56 173 ASP A O 1
ATOM 1308 N N . GLN A 1 174 ? -78.052 -11.034 71.304 1.00 48.75 174 GLN A N 1
ATOM 1309 C CA . GLN A 1 174 ? -79.279 -10.239 71.506 1.00 48.75 174 GLN A CA 1
ATOM 1310 C C . GLN A 1 174 ? -79.442 -8.825 70.900 1.00 48.75 174 GLN A C 1
ATOM 1312 O O . GLN A 1 174 ? -79.011 -7.802 71.417 1.00 48.75 174 GLN A O 1
ATOM 1317 N N . LYS A 1 175 ? -80.263 -8.814 69.834 1.00 46.34 175 LYS A N 1
ATOM 1318 C CA . LYS A 1 175 ? -81.177 -7.751 69.353 1.00 46.34 175 LYS A CA 1
ATOM 1319 C C . LYS A 1 175 ? -81.998 -7.142 70.532 1.00 46.34 175 LYS A C 1
ATOM 1321 O O . LYS A 1 175 ? -82.414 -7.936 71.376 1.00 46.34 175 LYS A O 1
ATOM 1326 N N . PRO A 1 176 ? -82.284 -5.812 70.615 1.00 54.69 176 PRO A N 1
ATOM 1327 C CA . PRO A 1 176 ? -83.449 -5.195 69.941 1.00 54.69 176 PRO A CA 1
ATOM 1328 C C . PRO A 1 176 ? -83.340 -3.746 69.416 1.00 54.69 176 PRO A C 1
ATOM 1330 O O . PRO A 1 176 ? -82.660 -2.893 69.964 1.00 54.69 176 PRO A O 1
ATOM 1333 N N . ASP A 1 177 ? -84.082 -3.559 68.317 1.00 45.19 177 ASP A N 1
ATOM 1334 C CA . ASP A 1 177 ? -84.983 -2.466 67.917 1.00 45.19 177 ASP A CA 1
ATOM 1335 C C . ASP A 1 177 ? -84.609 -0.981 68.103 1.00 45.19 177 ASP A C 1
ATOM 1337 O O . ASP A 1 177 ? -84.404 -0.488 69.205 1.00 45.19 177 ASP A O 1
ATOM 1341 N N . GLY A 1 178 ? -84.809 -0.237 67.006 1.00 41.91 178 GLY A N 1
ATOM 1342 C CA . GLY A 1 178 ? -85.650 0.963 67.046 1.00 41.91 178 GLY A CA 1
ATOM 1343 C C . GLY A 1 178 ? -84.980 2.290 66.694 1.00 41.91 178 GLY A C 1
ATOM 1344 O O . GLY A 1 178 ? -84.386 2.923 67.560 1.00 41.91 178 GLY A O 1
ATOM 1345 N N . ALA A 1 179 ? -85.174 2.744 65.452 1.00 43.69 179 ALA A N 1
ATOM 1346 C CA . ALA A 1 179 ? -85.877 3.989 6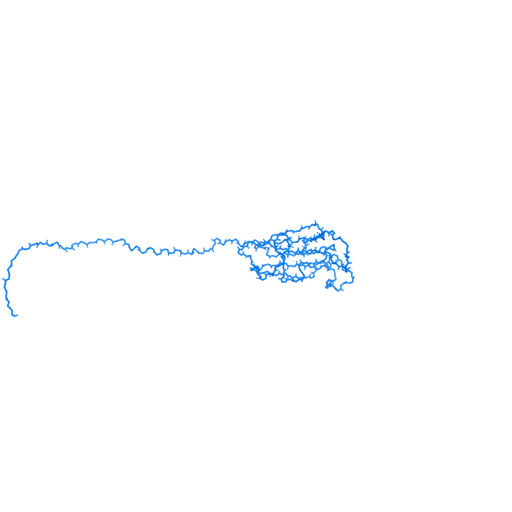5.096 1.00 43.69 179 ALA A CA 1
ATOM 1347 C C . ALA A 1 179 ? -85.940 4.131 63.567 1.00 43.69 179 ALA A C 1
ATOM 1349 O O . ALA A 1 179 ? -84.880 3.982 62.920 1.00 43.69 179 ALA A O 1
#

Solvent-accessible surface area (backbone atoms only — not comparable to full-atom values): 11239 Å² total; per-residue (Å²): 136,88,75,77,80,45,65,29,36,58,76,43,65,42,75,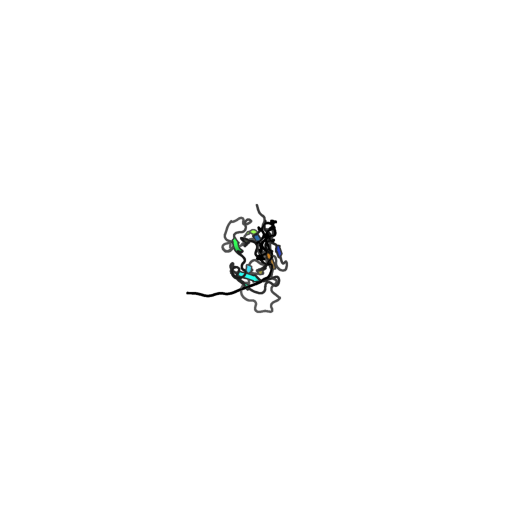49,72,46,45,97,89,44,42,56,51,54,34,28,45,27,79,78,5,63,33,66,39,59,81,51,56,61,40,35,15,47,37,92,83,50,79,45,81,42,48,39,76,79,68,69,40,62,52,51,49,44,82,42,74,30,91,67,28,91,76,78,56,63,45,90,77,47,98,75,63,50,79,44,30,39,56,26,38,38,40,38,38,83,52,66,30,87,56,67,46,47,35,19,38,34,18,30,58,73,78,71,83,82,77,97,65,80,83,65,81,78,66,42,7,45,43,34,42,35,41,48,40,50,75,82,68,90,82,60,80,78,79,79,78,75,74,87,71,92,70,85,81,89,84,85,91,84,84,88,88,80,81,88,83,84,85,86,88,82,90,83,87,89,135

InterPro domains:
  IPR007226 SRS domain [PF04092] (13-135)
  IPR036755 SRS domain superfamily [G3DSA:2.60.40.1320] (5-140)

pLDDT: mean 74.56, std 22.06, range [30.67, 96.69]

Sequence (179 aa):
MAFVTDVCTIGNDKSVTLNSTSNKVTFRCASDADTLSTINFEEALRGDGCDQTVKLADLKLSASLVEGMSALSATNAVPYLLESPTETDLPTYTFEVAKLPKEQTVLCYKCIKKTEHESIHKSEPAKDCKFRITVPAAKPNPQGPGEDGQQESHQDPNGQTQQGDDLNPSEPDQKPDGA

Mean predicted aligned error: 14.6 Å

Secondary structure (DSSP, 8-state):
-----EEEBTTB-EEEE--SS--EEEEEE-GGG-EEESSSTTEEEETTTT-EEEEGGGGT--EEEEEE--TT-SS---GGG-SS--TTTS-EEEEEESS--SS-EEEEEEEE----S---S-------EEEEEEEPPPPPPS-PPP---------PPP---------------------

Radius of gyration: 36.05 Å; Cα contacts (8 Å, |Δi|>4): 311; chains: 1; bounding box: 104×32×101 Å

Organism: NCBI:txid1074873